Protein AF-A0A1H4QS12-F1 (afdb_monomer)

Mean predicted aligned error: 4.83 Å

Foldseek 3Di:
DFFAEEAEECPDLLLLLQQQLADPLLLPRYAYAHEYAQVNQAWDDDDPDDDDDDPDDTDGSLLRVLVSCCNRPNQDHYEYEQLNHDDDPAEDCLQSNLVNNVVRNHHYAYEDEPPGDPRVVVSNVVSCVPPVQAHEYEYEPVCLQVVVVPVVVPPGAQLRYEYEHEPACCLLVLLVVPPVNLVSLQCNAVPHHHVHYEYEYEQAALDCVVPDAFKDKTFPSQVVSLVSNVVVDHPHRYHYYYNQNHGRNHDPPPDDDDDWQWAWADFLTIITIHTGGGCDDPPHDHNLVSLLVVLLVLVPDPRNPDDPSQPLNVLSCCSNPPPPRGSDDSSNRSSSRRNNRSSSVSVPTD

Structure (mmCIF, N/CA/C/O backbone):
data_AF-A0A1H4QS12-F1
#
_entry.id   AF-A0A1H4QS12-F1
#
loop_
_atom_site.group_PDB
_atom_site.id
_atom_site.type_symbol
_atom_site.label_atom_id
_atom_site.label_alt_id
_atom_site.label_comp_id
_atom_site.label_asym_id
_atom_site.label_entity_id
_atom_site.label_seq_id
_atom_site.pdbx_PDB_ins_code
_atom_site.Cartn_x
_atom_site.Cartn_y
_atom_site.Cartn_z
_atom_site.occupancy
_atom_site.B_iso_or_equiv
_atom_site.auth_seq_id
_atom_site.auth_comp_id
_atom_site.auth_asym_id
_atom_site.auth_atom_id
_atom_site.pdbx_PDB_model_num
ATOM 1 N N . MET A 1 1 ? -17.393 -14.690 4.918 1.00 59.31 1 MET A N 1
ATOM 2 C CA . MET A 1 1 ? -16.900 -13.578 4.075 1.00 59.31 1 MET A CA 1
ATOM 3 C C . MET A 1 1 ? -15.475 -13.921 3.670 1.00 59.31 1 MET A C 1
ATOM 5 O O . MET A 1 1 ? -14.829 -14.632 4.426 1.00 59.31 1 MET A O 1
ATOM 9 N N . GLY A 1 2 ? -15.029 -13.535 2.472 1.00 86.75 2 GLY A N 1
ATOM 10 C CA . GLY A 1 2 ? -13.643 -13.777 2.043 1.00 86.75 2 GLY A CA 1
ATOM 11 C C . GLY A 1 2 ? -12.653 -12.893 2.804 1.00 86.75 2 GLY A C 1
ATOM 12 O O . GLY A 1 2 ? -13.059 -11.935 3.470 1.00 86.75 2 GLY A O 1
ATOM 13 N N . VAL A 1 3 ? -11.364 -13.203 2.691 1.00 95.56 3 VAL A N 1
ATOM 14 C CA . VAL A 1 3 ? -10.295 -12.392 3.292 1.00 95.56 3 VAL A CA 1
ATOM 15 C C . VAL A 1 3 ? -10.218 -11.056 2.562 1.00 95.56 3 VAL A C 1
ATOM 17 O O . VAL A 1 3 ? -10.169 -11.017 1.329 1.00 95.56 3 VAL A O 1
ATOM 20 N N . ARG A 1 4 ? -10.190 -9.949 3.309 1.00 97.69 4 ARG A N 1
ATOM 21 C CA . ARG A 1 4 ? -9.983 -8.623 2.722 1.00 97.69 4 ARG A CA 1
ATOM 22 C C . ARG A 1 4 ? -8.496 -8.388 2.476 1.00 97.69 4 ARG A C 1
ATOM 24 O O . ARG A 1 4 ? -7.658 -8.713 3.316 1.00 97.69 4 ARG A O 1
ATOM 31 N N . TYR A 1 5 ? -8.186 -7.773 1.338 1.00 98.69 5 TYR A N 1
ATOM 32 C CA . TYR A 1 5 ? -6.856 -7.267 1.026 1.00 98.69 5 TYR A CA 1
ATOM 33 C C . TYR A 1 5 ? -6.797 -5.745 1.179 1.00 98.69 5 TYR A C 1
ATOM 35 O O . TYR A 1 5 ? -7.597 -5.013 0.593 1.00 98.69 5 TYR A O 1
ATOM 43 N N . LEU A 1 6 ? -5.823 -5.266 1.943 1.00 98.62 6 LEU A N 1
ATOM 44 C CA . LEU A 1 6 ? -5.606 -3.860 2.248 1.00 98.62 6 LEU A CA 1
ATOM 45 C C . LEU A 1 6 ? -4.228 -3.405 1.724 1.00 98.62 6 LEU A C 1
ATOM 47 O O . LEU A 1 6 ? -3.238 -3.466 2.455 1.00 98.62 6 LEU A O 1
ATOM 51 N N . PRO A 1 7 ? -4.126 -2.944 0.462 1.00 98.62 7 PRO A N 1
ATOM 52 C CA . PRO A 1 7 ? -2.908 -2.312 -0.030 1.00 98.62 7 PRO A CA 1
ATOM 53 C C . PRO A 1 7 ? -2.772 -0.899 0.556 1.00 98.62 7 PRO A C 1
ATOM 55 O O . PRO A 1 7 ? -3.657 -0.054 0.389 1.00 98.62 7 PRO A O 1
ATOM 58 N N . ILE A 1 8 ? -1.653 -0.630 1.228 1.00 98.69 8 ILE A N 1
ATOM 59 C CA . ILE A 1 8 ? -1.300 0.677 1.791 1.00 98.69 8 ILE A CA 1
ATOM 60 C C . ILE A 1 8 ? -0.583 1.500 0.718 1.00 98.69 8 ILE A C 1
ATOM 62 O O . ILE A 1 8 ? 0.515 1.154 0.282 1.00 98.69 8 ILE A O 1
ATOM 66 N N . LEU A 1 9 ? -1.196 2.610 0.306 1.00 97.94 9 LEU A N 1
ATOM 67 C CA . LEU A 1 9 ? -0.768 3.423 -0.832 1.00 97.94 9 LEU A CA 1
ATOM 68 C C . LEU A 1 9 ? -0.463 4.858 -0.401 1.00 97.94 9 LEU A C 1
ATOM 70 O O . LEU A 1 9 ? -1.230 5.465 0.344 1.00 97.94 9 LEU A O 1
ATOM 74 N N . LYS A 1 10 ? 0.601 5.454 -0.947 1.00 96.06 10 LYS A N 1
ATOM 75 C CA . LYS A 1 10 ? 0.965 6.875 -0.725 1.00 96.06 10 LYS A CA 1
ATOM 76 C C . LYS A 1 10 ? 0.206 7.833 -1.649 1.00 96.06 10 LYS A C 1
ATOM 78 O O . LYS A 1 10 ? 0.538 9.012 -1.761 1.00 96.06 10 LYS A O 1
ATOM 83 N N . TRP A 1 11 ? -0.796 7.314 -2.355 1.00 95.94 11 TRP A N 1
ATOM 84 C CA . TRP A 1 11 ? -1.667 8.044 -3.268 1.00 95.94 11 TRP A CA 1
ATOM 85 C C . TRP A 1 11 ? -0.940 8.817 -4.372 1.00 95.94 11 TRP A C 1
ATOM 87 O O . TRP A 1 11 ? -1.414 9.862 -4.819 1.00 95.94 11 TRP A O 1
ATOM 97 N N . LYS A 1 12 ? 0.212 8.339 -4.854 1.00 94.50 12 LYS A N 1
ATOM 98 C CA . LYS A 1 12 ? 0.925 8.967 -5.978 1.00 94.50 12 LYS A CA 1
ATOM 99 C C . LYS A 1 12 ? 0.344 8.533 -7.319 1.00 94.50 12 LYS A C 1
ATOM 101 O O . LYS A 1 12 ? -0.368 7.542 -7.427 1.00 94.50 12 LYS A O 1
ATOM 106 N N . GLN A 1 13 ? 0.664 9.276 -8.381 1.00 94.50 13 GLN A N 1
ATOM 107 C CA . GLN A 1 13 ? 0.081 9.053 -9.711 1.00 94.50 13 GLN A CA 1
ATOM 108 C C . GLN A 1 13 ? 0.244 7.611 -10.219 1.00 94.50 13 GLN A C 1
ATOM 110 O O . GLN A 1 13 ? -0.701 7.075 -10.793 1.00 94.50 13 GLN A O 1
ATOM 115 N N . GLY A 1 14 ? 1.408 6.987 -9.998 1.00 96.50 14 GLY A N 1
ATOM 116 C CA . GLY A 1 14 ? 1.645 5.591 -10.380 1.00 96.50 14 GLY A CA 1
ATOM 117 C C . GLY A 1 14 ? 0.698 4.624 -9.668 1.00 96.50 14 GLY A C 1
ATOM 118 O O . GLY A 1 14 ? 0.041 3.831 -10.329 1.00 96.50 14 GLY A O 1
ATOM 119 N N . GLU A 1 15 ? 0.547 4.751 -8.346 1.00 98.00 15 GLU A N 1
ATOM 120 C CA . GLU A 1 15 ? -0.371 3.927 -7.542 1.00 98.00 15 GLU A CA 1
ATOM 121 C C . GLU A 1 15 ? -1.836 4.150 -7.939 1.00 98.00 15 GLU A C 1
ATOM 123 O O . GLU A 1 15 ? -2.580 3.190 -8.098 1.00 98.00 15 GLU A O 1
ATOM 128 N N . ARG A 1 16 ? -2.244 5.404 -8.185 1.00 98.12 16 ARG A N 1
ATOM 129 C CA . ARG A 1 16 ? -3.604 5.713 -8.662 1.00 98.12 16 ARG A CA 1
ATOM 130 C C . ARG A 1 16 ? -3.889 5.092 -10.028 1.00 98.12 16 ARG A C 1
ATOM 132 O O . ARG A 1 16 ? -4.963 4.546 -10.240 1.00 98.12 16 ARG A O 1
ATOM 139 N N . THR A 1 17 ? -2.918 5.156 -10.939 1.00 98.44 17 THR A N 1
ATOM 140 C CA . THR A 1 17 ? -3.028 4.507 -12.255 1.00 98.44 17 THR A CA 1
ATOM 141 C C . THR A 1 17 ? -3.120 2.991 -12.098 1.00 98.44 17 THR A C 1
ATOM 143 O O . THR A 1 17 ? -3.911 2.354 -12.778 1.00 98.44 17 THR A O 1
ATOM 146 N N . ALA A 1 18 ? -2.347 2.405 -11.180 1.00 98.56 18 ALA A N 1
ATOM 147 C CA . ALA A 1 18 ? -2.379 0.970 -10.935 1.00 98.56 18 ALA A CA 1
ATOM 148 C C . ALA A 1 18 ? -3.763 0.479 -10.500 1.00 98.56 18 ALA A C 1
ATOM 150 O O . ALA A 1 18 ? -4.262 -0.496 -11.061 1.00 98.56 18 ALA A O 1
ATOM 151 N N . ILE A 1 19 ? -4.370 1.153 -9.516 1.00 98.25 19 ILE A N 1
ATOM 152 C CA . ILE A 1 19 ? -5.664 0.731 -8.970 1.00 98.25 19 ILE A CA 1
ATOM 153 C C . ILE A 1 19 ? -6.837 1.063 -9.899 1.00 98.25 19 ILE A C 1
ATOM 155 O O . ILE A 1 19 ? -7.815 0.319 -9.921 1.00 98.25 19 ILE A O 1
ATOM 159 N N . SER A 1 20 ? -6.742 2.126 -10.712 1.00 98.31 20 SER A N 1
ATOM 160 C CA . SER A 1 20 ? -7.780 2.414 -11.711 1.00 98.31 20 SER A CA 1
ATOM 161 C C . SER A 1 20 ? -7.839 1.339 -12.799 1.00 98.31 20 SER A C 1
ATOM 163 O O . SER A 1 20 ? -8.924 1.042 -13.289 1.00 98.31 20 SER A O 1
ATOM 165 N N . GLN A 1 21 ? -6.698 0.712 -13.101 1.00 98.56 21 GLN A N 1
ATOM 166 C CA . GLN A 1 21 ? -6.533 -0.358 -14.091 1.00 98.56 21 GLN A CA 1
ATOM 167 C C . GLN A 1 21 ? -6.732 -1.776 -13.524 1.00 98.56 21 GLN A C 1
ATOM 169 O O . GLN A 1 21 ? -6.415 -2.750 -14.203 1.00 98.56 21 GLN A O 1
ATOM 174 N N . LEU A 1 22 ? -7.208 -1.921 -12.281 1.00 98.56 22 LEU A N 1
ATOM 175 C CA . LEU A 1 22 ? -7.533 -3.243 -11.742 1.00 98.56 22 LEU A CA 1
ATOM 176 C C . LEU A 1 22 ? -8.737 -3.848 -12.460 1.00 98.56 22 LEU A C 1
ATOM 178 O O . LEU A 1 22 ? -9.759 -3.182 -12.657 1.00 98.56 22 LEU A O 1
ATOM 182 N N . SER A 1 23 ? -8.623 -5.135 -12.762 1.00 97.94 23 SER A N 1
ATOM 183 C CA . SER A 1 23 ? -9.707 -5.989 -13.217 1.00 97.94 23 SER A CA 1
ATOM 184 C C . SER A 1 23 ? -10.816 -6.082 -12.162 1.00 97.94 23 SER A C 1
ATOM 186 O O . SER A 1 23 ? -10.611 -5.816 -10.974 1.00 97.94 23 SER A O 1
ATOM 188 N N . SER A 1 24 ? -12.014 -6.512 -12.565 1.00 95.38 24 SER A N 1
ATOM 189 C CA . SER A 1 24 ? -13.110 -6.750 -11.615 1.00 95.38 24 SER A CA 1
ATOM 190 C C . SER A 1 24 ? -12.729 -7.772 -10.535 1.00 95.38 24 SER A C 1
ATOM 192 O O . SER A 1 24 ? -13.107 -7.602 -9.378 1.00 95.38 24 SER A O 1
ATOM 194 N N . ALA A 1 25 ? -11.939 -8.793 -10.889 1.00 92.06 25 ALA A N 1
ATOM 195 C CA . ALA A 1 25 ? -11.436 -9.791 -9.947 1.00 92.06 25 ALA A CA 1
ATOM 196 C C . ALA A 1 25 ? -10.404 -9.190 -8.978 1.00 92.06 25 ALA A C 1
ATOM 198 O O . ALA A 1 25 ? -10.513 -9.394 -7.772 1.00 92.06 25 ALA A O 1
ATOM 199 N N . GLY A 1 26 ? -9.467 -8.386 -9.488 1.00 93.81 26 GLY A N 1
ATOM 200 C CA . GLY A 1 26 ? -8.458 -7.690 -8.691 1.00 93.81 26 GLY A CA 1
ATOM 201 C C . GLY A 1 26 ? -9.025 -6.613 -7.767 1.00 93.81 26 GLY A C 1
ATOM 202 O O . GLY A 1 26 ? -8.396 -6.285 -6.768 1.00 93.81 26 GLY A O 1
ATOM 203 N N . ARG A 1 27 ? -10.214 -6.067 -8.061 1.00 95.81 27 ARG A N 1
ATOM 204 C CA . ARG A 1 27 ? -10.932 -5.131 -7.174 1.00 95.81 27 ARG A CA 1
ATOM 205 C C . ARG A 1 27 ? -11.730 -5.836 -6.076 1.00 95.81 27 ARG A C 1
ATOM 207 O O . ARG A 1 27 ? -11.943 -5.254 -5.013 1.00 95.81 27 ARG A O 1
ATOM 214 N N . ASN A 1 28 ? -12.203 -7.057 -6.321 1.00 94.69 28 ASN A N 1
ATOM 215 C CA . ASN A 1 28 ? -13.088 -7.753 -5.394 1.00 94.69 28 ASN A CA 1
ATOM 216 C C . ASN A 1 28 ? -12.372 -8.083 -4.074 1.00 94.69 28 ASN A C 1
ATOM 218 O O . ASN A 1 28 ? -11.319 -8.710 -4.075 1.00 94.69 28 ASN A O 1
ATOM 222 N N . GLY A 1 29 ? -12.947 -7.688 -2.936 1.00 95.50 29 GLY A N 1
ATOM 223 C CA . GLY A 1 29 ? -12.342 -7.901 -1.617 1.00 95.50 29 GLY A CA 1
ATOM 224 C C . GLY A 1 29 ? -11.123 -7.019 -1.324 1.00 95.50 29 GLY A C 1
ATOM 225 O O . GLY A 1 29 ? -10.435 -7.258 -0.336 1.00 95.50 29 GLY A O 1
ATOM 226 N N . VAL A 1 30 ? -10.846 -6.003 -2.148 1.00 98.38 30 VAL A N 1
ATOM 227 C CA . VAL A 1 30 ? -9.782 -5.024 -1.896 1.00 98.38 30 VAL A CA 1
ATOM 228 C C . VAL A 1 30 ? -10.362 -3.775 -1.238 1.00 98.38 30 VAL A C 1
ATOM 230 O O . VAL A 1 30 ? -11.427 -3.293 -1.613 1.00 98.38 30 VAL A O 1
ATOM 233 N N . THR A 1 31 ? -9.670 -3.229 -0.243 1.00 98.50 31 THR A N 1
ATOM 234 C CA . THR A 1 31 ? -10.000 -1.943 0.386 1.00 98.50 31 THR A CA 1
ATOM 235 C C . THR A 1 31 ? -8.707 -1.146 0.546 1.00 98.50 31 THR A C 1
ATOM 237 O O . THR A 1 31 ? -7.946 -1.407 1.477 1.00 98.50 31 THR A O 1
ATOM 240 N N . PRO A 1 32 ? -8.396 -0.209 -0.367 1.00 98.62 32 PRO A N 1
ATOM 241 C CA . PRO A 1 32 ? -7.140 0.520 -0.327 1.00 98.62 32 PRO A CA 1
ATOM 242 C C . PRO A 1 32 ? -7.059 1.379 0.932 1.00 98.62 32 PRO A C 1
ATOM 244 O O . PRO A 1 32 ? -8.035 2.014 1.340 1.00 98.62 32 PRO A O 1
ATOM 247 N N . HIS A 1 33 ? -5.867 1.430 1.519 1.00 98.81 33 HIS A N 1
ATOM 248 C CA . HIS A 1 33 ? -5.546 2.324 2.620 1.00 98.81 33 HIS A CA 1
ATOM 249 C C . HIS A 1 33 ? -4.656 3.447 2.115 1.00 98.81 33 HIS A C 1
ATOM 251 O O . HIS A 1 33 ? -3.464 3.283 1.871 1.00 98.81 33 HIS A O 1
ATOM 257 N N . ILE A 1 34 ? -5.270 4.608 1.948 1.00 98.69 34 ILE A N 1
ATOM 258 C CA . ILE A 1 34 ? -4.649 5.812 1.427 1.00 98.69 34 ILE A CA 1
ATOM 259 C C . ILE A 1 34 ? -3.946 6.530 2.578 1.00 98.69 34 ILE A C 1
ATOM 261 O O . ILE A 1 34 ? -4.598 7.022 3.495 1.00 98.69 34 ILE A O 1
ATOM 265 N N . VAL A 1 35 ? -2.620 6.617 2.520 1.00 97.38 35 VAL A N 1
ATOM 266 C CA . VAL A 1 35 ? -1.821 7.478 3.399 1.00 97.38 35 VAL A CA 1
ATOM 267 C C . VAL A 1 35 ? -1.547 8.769 2.645 1.00 97.38 35 VAL A C 1
ATOM 269 O O . VAL A 1 35 ? -0.690 8.819 1.760 1.00 97.38 35 VAL A O 1
ATOM 272 N N . LEU A 1 36 ? -2.310 9.808 2.966 1.00 96.31 36 LEU A N 1
ATOM 273 C CA . LEU A 1 36 ? -2.276 11.067 2.241 1.00 96.31 36 LEU A CA 1
ATOM 274 C C . LEU A 1 36 ? -1.241 12.011 2.863 1.00 96.31 36 LEU A C 1
ATOM 276 O O . LEU A 1 36 ? -1.329 12.364 4.038 1.00 96.31 36 LEU A O 1
ATOM 280 N N . MET A 1 37 ? -0.254 12.423 2.066 1.00 93.50 37 MET A N 1
ATOM 281 C CA . MET A 1 37 ? 0.727 13.440 2.459 1.00 93.50 37 MET A CA 1
ATOM 282 C C . MET A 1 37 ? 0.328 14.811 1.919 1.00 93.50 37 MET A C 1
ATOM 284 O O . MET A 1 37 ? -0.309 14.910 0.865 1.00 93.50 37 MET A O 1
ATOM 288 N N . GLN A 1 38 ? 0.811 15.876 2.563 1.00 92.06 38 GLN A N 1
ATOM 289 C CA . GLN A 1 38 ? 0.560 17.251 2.125 1.00 92.06 38 GLN A CA 1
ATOM 290 C C . GLN A 1 38 ? 0.914 17.492 0.647 1.00 92.06 38 GLN A C 1
ATOM 292 O O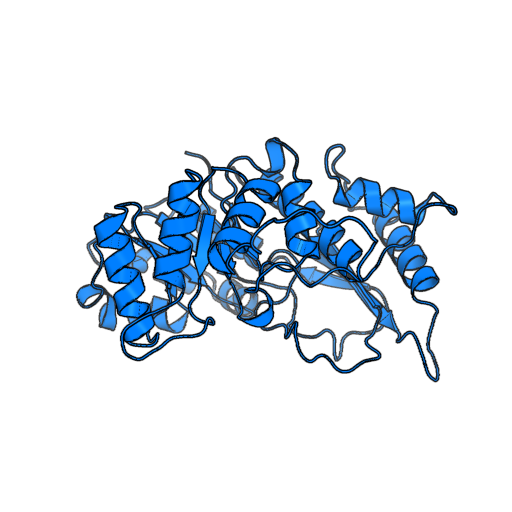 . GLN A 1 38 ? 0.179 18.166 -0.067 1.00 92.06 38 GLN A O 1
ATOM 297 N N . ALA A 1 39 ? 1.998 16.901 0.136 1.00 89.69 39 ALA A N 1
ATOM 298 C CA . ALA A 1 39 ? 2.401 17.072 -1.263 1.00 89.69 39 ALA A CA 1
ATOM 299 C C . ALA A 1 39 ? 1.470 16.375 -2.278 1.00 89.69 39 ALA A C 1
ATOM 301 O O . ALA A 1 39 ? 1.554 16.644 -3.482 1.00 89.69 39 ALA A O 1
ATOM 302 N N . GLN A 1 40 ? 0.613 15.454 -1.828 1.00 90.81 40 GLN A N 1
ATOM 303 C CA . GLN A 1 40 ? -0.453 14.855 -2.636 1.00 90.81 40 GLN A CA 1
ATOM 304 C C . GLN A 1 40 ? -1.791 15.589 -2.465 1.00 90.81 40 GLN A C 1
ATOM 306 O O . GLN A 1 40 ? -2.673 15.424 -3.308 1.00 90.81 40 GLN A O 1
ATOM 311 N N . PHE A 1 41 ? -1.929 16.409 -1.422 1.00 92.38 41 PHE A N 1
ATOM 312 C CA . PHE A 1 41 ? -3.147 17.130 -1.088 1.00 92.38 41 PHE A CA 1
ATOM 313 C C . PHE A 1 41 ? -3.068 18.600 -1.516 1.00 92.38 41 PHE A C 1
ATOM 315 O O . PHE A 1 41 ? -2.613 19.482 -0.790 1.00 92.38 41 PHE A O 1
ATOM 322 N N . GLY A 1 42 ? -3.511 18.861 -2.742 1.00 85.69 42 GLY A N 1
ATOM 323 C CA . GLY A 1 42 ? -3.622 20.204 -3.297 1.00 85.69 42 GLY A CA 1
ATOM 324 C C . GLY A 1 42 ? -4.631 20.238 -4.437 1.00 85.69 42 GLY A C 1
ATOM 325 O O . GLY A 1 42 ? -4.979 19.196 -4.990 1.00 85.69 42 GLY A O 1
ATOM 326 N N . GLY A 1 43 ? -5.101 21.436 -4.789 1.00 76.75 43 GLY A N 1
ATOM 327 C CA . GLY A 1 43 ? -6.000 21.626 -5.928 1.00 76.75 43 GLY A CA 1
ATOM 328 C C . GLY A 1 43 ? -5.354 21.249 -7.273 1.00 76.75 43 GLY A C 1
ATOM 329 O O . GLY A 1 43 ? -4.149 20.965 -7.343 1.00 76.75 43 GLY A O 1
ATOM 330 N N . PRO A 1 44 ? -6.126 21.269 -8.373 1.00 68.94 44 PRO A N 1
ATOM 331 C CA . PRO A 1 44 ? -5.602 20.960 -9.699 1.00 68.94 44 PRO A CA 1
ATOM 332 C C . PRO A 1 44 ? -4.394 21.855 -10.019 1.00 68.94 44 PRO A C 1
ATOM 334 O O . PRO A 1 44 ? -4.472 23.084 -9.954 1.00 68.94 44 PRO A O 1
ATOM 337 N N . ARG A 1 45 ? -3.248 21.244 -10.364 1.00 65.38 45 ARG A N 1
ATOM 338 C CA . ARG A 1 45 ? -2.063 21.998 -10.805 1.00 65.38 45 ARG A CA 1
ATOM 339 C C . ARG A 1 45 ? -2.462 22.840 -12.016 1.00 65.38 45 ARG A C 1
ATOM 341 O O . ARG A 1 45 ? -2.989 22.287 -12.979 1.00 65.38 45 ARG A O 1
ATOM 348 N N . LYS A 1 46 ? -2.204 24.154 -11.978 1.00 53.88 46 LYS A N 1
ATOM 349 C CA . LYS A 1 46 ? -2.467 25.063 -13.107 1.00 53.88 46 LYS A CA 1
ATOM 350 C C . LYS A 1 46 ? -1.854 24.465 -14.380 1.00 53.88 46 LYS A C 1
ATOM 352 O O . LYS A 1 46 ? -0.631 24.390 -14.493 1.00 53.88 46 LYS A O 1
ATOM 357 N N . GLN A 1 47 ? -2.686 24.031 -15.329 1.00 49.03 47 GLN A N 1
ATOM 358 C CA . GLN A 1 47 ? -2.214 23.743 -16.682 1.00 49.03 47 GLN A CA 1
ATOM 359 C C . GLN A 1 47 ? -1.622 25.037 -17.259 1.00 49.03 47 GLN A C 1
ATOM 361 O O . GLN A 1 47 ? -2.147 26.128 -17.014 1.00 49.03 47 GLN A O 1
ATOM 366 N N . LYS A 1 48 ? -0.517 24.935 -18.014 1.00 42.53 48 LYS A N 1
ATOM 367 C CA . LYS A 1 48 ? -0.069 26.044 -18.871 1.00 42.53 48 LYS A CA 1
ATOM 368 C C . LYS A 1 48 ? -1.274 26.454 -19.721 1.00 42.53 48 LYS A C 1
ATOM 370 O O . LYS A 1 48 ? -1.822 25.602 -20.411 1.00 42.53 48 LYS A O 1
ATOM 375 N N . LYS A 1 49 ? -1.698 27.717 -19.598 1.00 42.41 49 LYS A N 1
ATOM 376 C CA . LYS A 1 49 ? -2.894 28.278 -20.241 1.00 42.41 49 LYS A CA 1
ATOM 377 C C . LYS A 1 49 ? -2.922 27.909 -21.729 1.00 42.41 49 LYS A C 1
ATOM 379 O O . LYS A 1 49 ? -2.196 28.512 -22.512 1.00 42.41 49 LYS A O 1
ATOM 384 N N . THR A 1 50 ? -3.762 26.957 -22.113 1.00 44.06 50 THR A N 1
ATOM 385 C CA . THR A 1 50 ? -4.316 26.897 -23.463 1.00 44.06 50 THR A CA 1
ATOM 386 C C . THR A 1 50 ? -5.619 27.684 -23.454 1.00 44.06 50 THR A C 1
ATOM 388 O O . THR A 1 50 ? -6.406 27.646 -22.509 1.00 44.06 50 THR A O 1
ATOM 391 N N . THR A 1 51 ? -5.762 28.516 -24.471 1.00 46.53 51 THR A N 1
ATOM 392 C CA . THR A 1 51 ? -6.706 29.620 -24.609 1.00 46.53 51 THR A CA 1
ATOM 393 C C . THR A 1 51 ? -8.146 29.124 -24.761 1.00 46.53 51 THR A C 1
ATOM 395 O O . THR A 1 51 ? -8.669 29.111 -25.861 1.00 46.53 51 THR A O 1
ATOM 398 N N . VAL A 1 52 ? -8.813 28.739 -23.668 1.00 47.47 52 VAL A N 1
ATOM 399 C CA . VAL A 1 52 ? -10.283 28.789 -23.566 1.00 47.47 52 VAL A CA 1
ATOM 400 C C . VAL A 1 52 ? -10.666 29.131 -22.125 1.00 47.47 52 VAL A C 1
ATOM 402 O O . VAL A 1 52 ? -10.489 28.344 -21.197 1.00 47.47 52 VAL A O 1
ATOM 405 N N . SER A 1 53 ? -11.170 30.348 -21.937 1.00 48.34 53 SER A N 1
ATOM 406 C CA . SER A 1 53 ? -11.737 30.829 -20.680 1.00 48.34 53 SER A CA 1
ATOM 407 C C . SER A 1 53 ? -13.107 30.189 -20.455 1.00 48.34 53 SER A C 1
ATOM 409 O O . SER A 1 53 ? -14.106 30.669 -20.982 1.00 48.34 53 SER A O 1
ATOM 411 N N . THR A 1 54 ? -13.172 29.137 -19.640 1.00 49.38 54 THR A N 1
ATOM 412 C CA . THR A 1 54 ? -14.415 28.778 -18.941 1.00 49.38 54 THR A CA 1
ATOM 413 C C . THR A 1 54 ? -14.292 29.153 -17.474 1.00 49.38 54 THR A C 1
ATOM 415 O O . THR A 1 54 ? -13.348 28.732 -16.806 1.00 49.38 54 THR A O 1
ATOM 418 N N . THR A 1 55 ? -15.270 29.912 -16.988 1.00 50.06 55 THR A N 1
ATOM 419 C CA . THR A 1 55 ? -15.475 30.428 -15.625 1.00 50.06 55 THR A CA 1
ATOM 420 C C . THR A 1 55 ? -15.718 29.311 -14.595 1.00 50.06 55 THR A C 1
ATOM 422 O O . THR A 1 55 ? -16.711 29.317 -13.879 1.00 50.06 55 THR A O 1
ATOM 425 N N . LYS A 1 56 ? -14.861 28.286 -14.533 1.00 60.16 56 LYS A N 1
ATOM 426 C CA . LYS A 1 56 ? -14.952 27.234 -13.513 1.00 60.16 56 LYS A CA 1
ATOM 427 C C . LYS A 1 56 ? -14.107 27.638 -12.311 1.00 60.16 56 LYS A C 1
ATOM 429 O O . LYS A 1 56 ? -12.887 27.759 -12.424 1.00 60.16 56 LYS A O 1
ATOM 434 N N . ILE A 1 57 ? -14.765 27.849 -11.171 1.00 63.09 57 ILE A N 1
ATOM 435 C CA . ILE A 1 57 ? -14.101 28.024 -9.875 1.00 63.09 57 ILE A CA 1
ATOM 436 C C . ILE A 1 57 ? -13.203 26.794 -9.649 1.00 63.09 57 ILE A C 1
ATOM 438 O O . ILE A 1 57 ? -13.687 25.668 -9.807 1.00 63.09 57 ILE A O 1
ATOM 442 N N . PRO A 1 58 ? -11.904 26.963 -9.338 1.00 76.12 58 PRO A N 1
ATOM 443 C CA . PRO A 1 58 ? -11.032 25.833 -9.048 1.00 76.12 58 PRO A CA 1
ATOM 444 C C . PRO A 1 58 ? -11.584 25.039 -7.864 1.00 76.12 58 PRO A C 1
ATOM 446 O O . PRO A 1 58 ? -11.926 25.629 -6.840 1.00 76.12 58 PRO A O 1
ATOM 449 N N . LEU A 1 59 ? -11.647 23.712 -7.998 1.00 83.88 59 LEU A N 1
ATOM 450 C CA . LEU A 1 59 ? -12.014 22.833 -6.888 1.00 83.88 59 LEU A CA 1
ATOM 451 C C . LEU A 1 59 ? -11.104 23.096 -5.682 1.00 83.88 59 LEU A C 1
ATOM 453 O O . LEU A 1 59 ? -9.893 23.297 -5.846 1.00 83.88 59 LEU A O 1
ATOM 457 N N . SER A 1 60 ? -11.681 23.047 -4.478 1.00 92.06 60 SER A N 1
ATOM 458 C CA . SER A 1 60 ? -10.891 23.007 -3.247 1.00 92.06 60 SER A CA 1
ATOM 459 C C . SER A 1 60 ? -9.989 21.763 -3.237 1.00 92.06 60 SER A C 1
ATOM 461 O O . SER A 1 60 ? -10.216 20.811 -3.989 1.00 92.06 60 SER A O 1
ATOM 463 N N . ALA A 1 61 ? -8.952 21.738 -2.393 1.00 93.38 61 ALA A N 1
ATOM 464 C CA . ALA A 1 61 ? -8.091 20.555 -2.272 1.00 93.38 61 ALA A CA 1
ATOM 465 C C . ALA A 1 61 ? -8.898 19.300 -1.878 1.00 93.38 61 ALA A C 1
ATOM 467 O O . ALA A 1 61 ? -8.666 18.220 -2.423 1.00 93.38 61 ALA A O 1
ATOM 468 N N . SER A 1 62 ? -9.892 19.468 -1.004 1.00 95.75 62 SER A N 1
ATOM 469 C CA . SER A 1 62 ? -10.787 18.408 -0.534 1.00 95.75 62 SER A CA 1
ATOM 470 C C . SER A 1 62 ? -11.731 17.910 -1.627 1.00 95.75 62 SER A C 1
ATOM 472 O O . SER A 1 62 ? -11.829 16.699 -1.823 1.00 95.75 62 SER A O 1
ATOM 474 N N . ASP A 1 63 ? -12.349 18.814 -2.395 1.00 96.19 63 ASP A N 1
ATOM 475 C CA . ASP A 1 63 ? -13.209 18.434 -3.526 1.00 96.19 63 ASP A CA 1
ATOM 476 C C . ASP A 1 63 ? -12.400 17.759 -4.636 1.00 96.19 63 ASP A C 1
ATOM 478 O O . ASP A 1 63 ? -12.837 16.773 -5.229 1.00 96.19 63 ASP A O 1
ATOM 482 N N . TYR A 1 64 ? -11.189 18.256 -4.900 1.00 96.00 64 TYR A N 1
ATOM 483 C CA . TYR A 1 64 ? -10.290 17.662 -5.882 1.00 96.00 64 TYR A CA 1
ATOM 484 C C . TYR A 1 64 ? -9.838 16.258 -5.465 1.00 96.00 64 TYR A C 1
ATOM 486 O O . TYR A 1 64 ? -9.848 15.343 -6.289 1.00 96.00 64 TYR A O 1
ATOM 494 N N . PHE A 1 65 ? -9.480 16.060 -4.191 1.00 97.38 65 PHE A N 1
ATOM 495 C CA . PHE A 1 65 ? -9.159 14.735 -3.661 1.00 97.38 65 PHE A CA 1
ATOM 496 C C . PHE A 1 65 ? -10.365 13.790 -3.746 1.00 97.38 65 PHE A C 1
ATOM 498 O O . PHE A 1 65 ? -10.222 12.679 -4.255 1.00 97.38 65 PHE A O 1
ATOM 505 N N . ALA A 1 66 ? -11.552 14.231 -3.317 1.00 98.06 66 ALA A N 1
ATOM 506 C CA . ALA A 1 66 ? -12.766 13.421 -3.366 1.00 98.06 66 ALA A CA 1
ATOM 507 C C . ALA A 1 66 ? -13.107 13.006 -4.806 1.00 98.06 66 ALA A C 1
ATOM 509 O O . ALA A 1 66 ? -13.315 11.821 -5.066 1.00 98.06 66 ALA A O 1
ATOM 510 N N . LYS A 1 67 ? -13.055 13.943 -5.763 1.00 97.19 67 LYS A N 1
ATOM 511 C CA . LYS A 1 67 ? -13.261 13.642 -7.185 1.00 97.19 67 LYS A CA 1
ATOM 512 C C . LYS A 1 67 ? -12.228 12.649 -7.715 1.00 97.19 67 LYS A C 1
ATOM 514 O O . LYS A 1 67 ? -12.572 11.723 -8.440 1.00 97.19 67 LYS A O 1
ATOM 519 N N . GLN A 1 68 ? -10.966 12.800 -7.317 1.00 97.31 68 GLN A N 1
ATOM 520 C CA . GLN A 1 68 ? -9.909 11.873 -7.710 1.00 97.31 68 GLN A CA 1
ATOM 521 C C . GLN A 1 68 ? -10.140 10.458 -7.163 1.00 97.31 68 GLN A C 1
ATOM 523 O O . GLN A 1 68 ? -9.879 9.495 -7.880 1.00 97.31 68 GLN A O 1
ATOM 528 N N . VAL A 1 69 ? -10.611 10.309 -5.921 1.00 98.50 69 VAL A N 1
ATOM 529 C CA . VAL A 1 69 ? -10.981 8.995 -5.368 1.00 98.50 69 VAL A CA 1
ATOM 530 C C . VAL A 1 69 ? -12.172 8.409 -6.122 1.00 98.50 69 VAL A C 1
ATOM 532 O O . VAL A 1 69 ? -12.127 7.234 -6.480 1.00 98.50 69 VAL A O 1
ATOM 535 N N . GLU A 1 70 ? -13.194 9.213 -6.419 1.00 98.38 70 GLU A N 1
ATOM 536 C CA . GLU A 1 70 ? -14.349 8.782 -7.214 1.00 98.38 70 GLU A CA 1
ATOM 537 C C . GLU A 1 70 ? -13.920 8.242 -8.588 1.00 98.38 70 GLU A C 1
ATOM 539 O O . GLU A 1 70 ? -14.323 7.145 -8.967 1.00 98.38 70 GLU A O 1
ATOM 544 N N . ASP A 1 71 ? -13.058 8.972 -9.300 1.00 97.56 71 ASP A N 1
ATOM 545 C CA . ASP A 1 71 ? -12.602 8.602 -10.646 1.00 97.56 71 ASP A CA 1
ATOM 546 C C . ASP A 1 71 ? -11.707 7.354 -10.657 1.00 97.56 71 ASP A C 1
ATOM 548 O O . ASP A 1 71 ? -11.682 6.599 -11.628 1.00 97.56 71 ASP A O 1
ATOM 552 N N . VAL A 1 72 ? -10.922 7.149 -9.597 1.00 97.88 72 VAL A N 1
ATOM 553 C CA . VAL A 1 72 ? -9.900 6.095 -9.536 1.00 97.88 72 VAL A CA 1
ATOM 554 C C . VAL A 1 72 ? -10.439 4.814 -8.897 1.00 97.88 72 VAL A C 1
ATOM 556 O O . VAL A 1 72 ? -10.240 3.714 -9.425 1.00 97.88 72 VAL A O 1
ATOM 559 N N . TRP A 1 73 ? -11.097 4.947 -7.747 1.00 97.94 73 TRP A N 1
ATOM 560 C CA . TRP A 1 73 ? -11.550 3.833 -6.917 1.00 97.94 73 TRP A CA 1
ATOM 561 C C . TRP A 1 73 ? -13.065 3.645 -6.978 1.00 97.94 73 TRP A C 1
ATOM 563 O O . TRP A 1 73 ? -13.530 2.515 -7.122 1.00 97.94 73 TRP A O 1
ATOM 573 N N . GLY A 1 74 ? -13.822 4.742 -6.963 1.00 96.88 74 GLY A N 1
ATOM 574 C CA . GLY A 1 74 ? -15.282 4.731 -6.945 1.00 96.88 74 GLY A CA 1
ATOM 575 C C . GLY A 1 74 ? -15.853 4.763 -5.528 1.00 96.88 74 GLY A C 1
ATOM 576 O O . GLY A 1 74 ? -15.237 5.282 -4.599 1.00 96.88 74 GLY A O 1
ATOM 577 N N . LYS A 1 75 ? -17.071 4.232 -5.368 1.00 96.94 75 LYS A N 1
ATOM 578 C CA . LYS A 1 75 ? -17.874 4.363 -4.136 1.00 96.94 75 LYS A CA 1
ATOM 579 C C . LYS A 1 75 ? -17.631 3.267 -3.095 1.00 96.94 75 LYS A C 1
ATOM 581 O O . LYS A 1 75 ? -18.201 3.323 -2.008 1.00 96.94 75 LYS A O 1
ATOM 586 N N . THR A 1 76 ? -16.813 2.267 -3.415 1.00 96.06 76 THR A N 1
ATOM 587 C CA . THR A 1 76 ? -16.451 1.197 -2.479 1.00 96.06 76 THR A CA 1
ATOM 588 C C . THR A 1 76 ? -15.622 1.737 -1.310 1.00 96.06 76 THR A C 1
ATOM 590 O O . THR A 1 76 ? -14.938 2.752 -1.475 1.00 96.06 76 THR A O 1
ATOM 593 N N . PRO A 1 77 ? -15.648 1.070 -0.140 1.00 98.00 77 PRO A N 1
ATOM 594 C CA . PRO A 1 77 ? -14.887 1.505 1.024 1.00 98.00 77 PRO A CA 1
ATOM 595 C C . PRO A 1 77 ? -13.406 1.746 0.724 1.00 98.00 77 PRO A C 1
ATOM 597 O O . PRO A 1 77 ? -12.792 1.037 -0.081 1.00 98.00 77 PRO A O 1
ATOM 600 N N . PHE A 1 78 ? -12.832 2.741 1.392 1.00 98.81 78 PHE A N 1
ATOM 601 C CA . PHE A 1 78 ? -11.391 2.976 1.450 1.00 98.81 78 PHE A CA 1
ATOM 602 C C . PHE A 1 78 ? -11.015 3.578 2.804 1.00 98.81 78 PHE A C 1
ATOM 604 O O . PHE A 1 78 ? -11.785 4.340 3.394 1.00 98.81 78 PHE A O 1
ATOM 611 N N . TYR A 1 79 ? -9.814 3.260 3.279 1.00 98.88 79 TYR A N 1
ATOM 612 C CA . TYR A 1 79 ? -9.258 3.877 4.478 1.00 98.88 79 TYR A CA 1
ATOM 613 C C . TYR A 1 79 ? -8.480 5.140 4.118 1.00 98.88 79 TYR A C 1
ATOM 615 O O . TYR A 1 79 ? -7.770 5.159 3.110 1.00 98.88 79 TYR A O 1
ATOM 623 N N . LEU A 1 80 ? -8.564 6.176 4.954 1.00 98.75 80 LEU A N 1
ATOM 624 C CA . LEU A 1 80 ? -7.779 7.402 4.803 1.00 98.75 80 LEU A CA 1
ATOM 625 C C . LEU A 1 80 ? -7.016 7.742 6.086 1.00 98.75 80 LEU A C 1
ATOM 627 O O . LEU A 1 80 ? -7.626 8.153 7.069 1.00 98.75 80 LEU A O 1
ATOM 631 N N . ASP A 1 81 ? -5.687 7.646 6.049 1.00 98.25 81 ASP A N 1
ATOM 632 C CA . ASP A 1 81 ? -4.806 8.292 7.027 1.00 98.25 81 ASP A CA 1
ATOM 633 C C . ASP A 1 81 ? -4.429 9.676 6.487 1.00 98.25 81 ASP A C 1
ATOM 635 O O . ASP A 1 81 ? -3.658 9.803 5.531 1.00 98.25 81 ASP A O 1
ATOM 639 N N . ALA A 1 82 ? -5.014 10.709 7.089 1.00 97.62 82 ALA A N 1
ATOM 640 C CA . ALA A 1 82 ? -4.772 12.110 6.772 1.00 97.62 82 ALA A CA 1
ATOM 641 C C . ALA A 1 82 ? -3.868 12.795 7.811 1.00 97.62 82 ALA A C 1
ATOM 643 O O . ALA A 1 82 ? -3.717 14.009 7.767 1.00 97.62 82 ALA A O 1
ATOM 644 N N . GLY A 1 83 ? -3.241 12.052 8.728 1.00 96.00 83 GLY A N 1
ATOM 645 C CA . GLY A 1 83 ? -2.485 12.628 9.846 1.00 96.00 83 GLY A CA 1
ATOM 646 C C . GLY A 1 83 ? -1.184 13.346 9.463 1.00 96.00 83 GLY A C 1
ATOM 647 O O . GLY A 1 83 ? -0.441 13.743 10.353 1.00 96.00 83 GLY A O 1
ATOM 648 N N . ASN A 1 84 ? -0.872 13.462 8.166 1.00 94.06 84 ASN A N 1
ATOM 649 C CA . ASN A 1 84 ? 0.265 14.224 7.634 1.00 94.06 84 ASN A CA 1
ATOM 650 C C . ASN A 1 84 ? -0.177 15.493 6.879 1.00 94.06 84 ASN A C 1
ATOM 652 O O . ASN A 1 84 ? 0.623 16.079 6.143 1.00 94.06 84 ASN A O 1
ATOM 656 N N . LEU A 1 85 ? -1.456 15.861 6.974 1.00 94.44 85 LEU A N 1
ATOM 657 C CA . LEU A 1 85 ? -1.979 17.102 6.412 1.00 94.44 85 LEU A CA 1
ATOM 658 C C . LEU A 1 85 ? -1.815 18.260 7.392 1.00 94.44 85 LEU A C 1
ATOM 660 O O . LEU A 1 85 ? -1.569 18.067 8.582 1.00 94.44 85 LEU A O 1
ATOM 664 N N . ALA A 1 86 ? -1.947 19.473 6.865 1.00 84.62 86 ALA A N 1
ATOM 665 C CA . ALA A 1 86 ? -1.952 20.678 7.664 1.00 84.62 86 ALA A CA 1
ATOM 666 C C . ALA A 1 86 ? -3.106 20.673 8.678 1.00 84.62 86 ALA A C 1
ATOM 668 O O . ALA A 1 86 ? -4.223 20.213 8.423 1.00 84.62 86 ALA A O 1
ATOM 669 N N . GLU A 1 87 ? -2.823 21.244 9.839 1.00 87.00 87 GLU A N 1
ATOM 670 C CA . GLU A 1 87 ? -3.776 21.372 10.925 1.00 87.00 87 GLU A CA 1
ATOM 671 C C . GLU A 1 87 ? -3.618 22.714 11.627 1.00 87.00 87 GLU A C 1
ATOM 673 O O . GLU A 1 87 ? -2.568 23.359 11.576 1.00 87.00 87 GLU A O 1
ATOM 678 N N . THR A 1 88 ? -4.690 23.136 12.284 1.00 85.81 88 THR A N 1
ATOM 679 C CA . THR A 1 88 ? -4.678 24.257 13.220 1.00 85.81 88 THR A CA 1
ATOM 680 C C . THR A 1 88 ? -5.024 23.745 14.614 1.00 85.81 88 THR A C 1
ATOM 682 O O . THR A 1 88 ? -5.416 22.590 14.785 1.00 85.81 88 THR A O 1
ATOM 685 N N . ALA A 1 89 ? -4.948 24.614 15.624 1.00 80.81 89 ALA A N 1
ATOM 686 C CA . ALA A 1 89 ? -5.303 24.248 16.995 1.00 80.81 89 ALA A CA 1
ATOM 687 C C . ALA A 1 89 ? -6.734 23.680 17.136 1.00 80.81 89 ALA A C 1
ATOM 689 O O . ALA A 1 89 ? -6.991 22.908 18.057 1.00 80.81 89 ALA A O 1
ATOM 690 N N . SER A 1 90 ? -7.665 24.042 16.242 1.00 80.56 90 SER A N 1
ATOM 691 C CA . SER A 1 90 ? -9.082 23.660 16.337 1.00 80.56 90 SER A CA 1
ATOM 692 C C . SER A 1 90 ? -9.640 22.917 15.118 1.00 80.56 90 SER A C 1
ATOM 694 O O . SER A 1 90 ? -10.773 22.434 15.178 1.00 80.56 90 SER A O 1
ATOM 696 N N . SER A 1 91 ? -8.882 22.778 14.027 1.00 87.44 91 SER A N 1
ATOM 697 C CA . SER A 1 91 ? -9.364 22.163 12.783 1.00 87.44 91 SER A CA 1
ATOM 698 C C . SER A 1 91 ? -8.313 21.293 12.098 1.00 87.44 91 SER A C 1
ATOM 700 O O . SER A 1 91 ? -7.112 21.516 12.232 1.00 87.44 91 SER A O 1
ATOM 702 N N . HIS A 1 92 ? -8.786 20.305 11.338 1.00 94.81 92 HIS A N 1
ATOM 703 C CA . HIS A 1 92 ? -7.946 19.429 10.527 1.00 94.81 92 HIS A CA 1
ATOM 704 C C . HIS A 1 92 ? -8.614 19.184 9.165 1.00 94.81 92 HIS A C 1
ATOM 706 O O . HIS A 1 92 ? -9.838 19.047 9.090 1.00 94.81 92 HIS A O 1
ATOM 712 N N . ASP A 1 93 ? -7.830 19.064 8.090 1.00 95.06 93 ASP A N 1
ATOM 713 C CA . ASP A 1 93 ? -8.340 18.905 6.713 1.00 95.06 93 ASP A CA 1
ATOM 714 C C . ASP A 1 93 ? -9.218 17.658 6.500 1.00 95.06 93 ASP A C 1
ATOM 716 O O . ASP A 1 93 ? -10.062 17.612 5.604 1.00 95.06 93 ASP A O 1
ATOM 720 N N . LEU A 1 94 ? -9.099 16.665 7.381 1.00 96.81 94 LEU A N 1
ATOM 721 C CA . LEU A 1 94 ? -9.990 15.500 7.422 1.00 96.81 94 LEU A CA 1
ATOM 722 C C . LEU A 1 94 ? -11.475 15.908 7.497 1.00 96.81 94 LEU A C 1
ATOM 724 O O . LEU A 1 94 ? -12.306 15.277 6.846 1.00 96.81 94 LEU A O 1
ATOM 728 N N . ASP A 1 95 ? -11.820 16.980 8.220 1.00 95.44 95 ASP A N 1
ATOM 729 C CA . ASP A 1 95 ? -13.211 17.437 8.342 1.00 95.44 95 ASP A CA 1
ATOM 730 C C . ASP A 1 95 ? -13.796 17.881 6.989 1.00 95.44 95 ASP A C 1
ATOM 732 O O . ASP A 1 95 ? -14.966 17.618 6.694 1.00 95.44 95 ASP A O 1
ATOM 736 N N . THR A 1 96 ? -13.000 18.559 6.154 1.00 95.81 96 THR A N 1
ATOM 737 C CA . THR A 1 96 ? -13.442 19.042 4.835 1.00 95.81 96 THR A CA 1
ATOM 738 C C . THR A 1 96 ? -13.389 17.929 3.791 1.00 95.81 96 THR A C 1
ATOM 740 O O . THR A 1 96 ? -14.307 17.823 2.974 1.00 95.81 96 THR A O 1
ATOM 743 N N . ILE A 1 97 ? -12.390 17.041 3.856 1.00 97.69 97 ILE A N 1
ATOM 744 C CA . ILE A 1 97 ? -12.322 15.827 3.030 1.00 97.69 97 ILE A CA 1
ATOM 745 C C . ILE A 1 97 ? -13.553 14.949 3.273 1.00 97.69 97 ILE A C 1
ATOM 747 O O . ILE A 1 97 ? -14.194 14.515 2.316 1.00 97.69 97 ILE A O 1
ATOM 751 N N . ARG A 1 98 ? -13.946 14.739 4.533 1.00 97.12 98 ARG A N 1
ATOM 752 C CA . ARG A 1 98 ? -15.152 13.980 4.895 1.00 97.12 98 ARG A CA 1
ATOM 753 C C . ARG A 1 98 ? -16.410 14.574 4.263 1.00 97.12 98 ARG A C 1
ATOM 755 O O . ARG A 1 98 ? -17.179 13.863 3.627 1.00 97.12 98 ARG A O 1
ATOM 762 N N . LYS A 1 99 ? -16.608 15.891 4.375 1.00 97.50 99 LYS A N 1
ATOM 763 C CA . LYS A 1 99 ? -17.754 16.573 3.745 1.00 97.50 99 LYS A CA 1
ATOM 764 C C . LYS A 1 99 ? -17.758 16.396 2.223 1.00 97.50 99 LYS A C 1
ATOM 766 O O . LYS A 1 99 ? -18.796 16.065 1.661 1.00 97.50 99 LYS A O 1
ATOM 771 N N . SER A 1 100 ? -16.599 16.557 1.583 1.00 97.88 100 SER A N 1
ATOM 772 C CA . SER A 1 100 ? -16.451 16.445 0.123 1.00 97.88 100 SER A CA 1
ATOM 773 C C . SER A 1 100 ? -16.732 15.018 -0.365 1.00 97.88 100 SER A C 1
ATOM 775 O O . SER A 1 100 ? -17.483 14.804 -1.312 1.00 97.88 100 SER A O 1
ATOM 777 N N . THR A 1 101 ? -16.177 14.019 0.325 1.00 98.19 101 THR A N 1
ATOM 778 C CA . THR A 1 101 ? -16.378 12.595 0.010 1.00 98.19 101 THR A CA 1
ATOM 779 C C . THR A 1 101 ? -17.822 12.152 0.255 1.00 98.19 101 THR A C 1
ATOM 781 O O . THR A 1 101 ? -18.393 11.467 -0.592 1.00 98.19 101 THR A O 1
ATOM 784 N N . ASN A 1 102 ? -18.459 12.615 1.335 1.00 97.88 102 ASN A N 1
ATOM 785 C CA . ASN A 1 102 ? -19.879 12.364 1.594 1.00 97.88 102 ASN A CA 1
ATOM 786 C C . ASN A 1 102 ? -20.790 13.018 0.548 1.00 97.88 102 ASN A C 1
ATOM 788 O O . ASN A 1 102 ? -21.756 12.390 0.124 1.00 97.88 102 ASN A O 1
ATOM 792 N N . GLY A 1 103 ? -20.460 14.226 0.080 1.00 97.88 103 GLY A N 1
ATOM 793 C CA . GLY A 1 103 ? -21.192 14.900 -0.998 1.00 97.88 103 GLY A CA 1
ATOM 794 C C . GLY A 1 103 ? -21.198 14.125 -2.322 1.00 97.88 103 GLY A C 1
ATOM 795 O O . GLY A 1 103 ? -22.161 14.216 -3.076 1.00 97.88 103 GLY A O 1
ATOM 796 N N . LEU A 1 104 ? -20.167 13.311 -2.577 1.00 98.06 104 LEU A N 1
ATOM 797 C CA . LEU A 1 104 ? -20.080 12.411 -3.737 1.00 98.06 104 LEU A CA 1
ATOM 798 C C . LEU A 1 104 ? -20.590 10.982 -3.446 1.00 98.06 104 LEU A C 1
ATOM 800 O O . LEU A 1 104 ? -20.563 10.108 -4.316 1.00 98.06 104 LEU A O 1
ATOM 804 N N . GLY A 1 105 ? -21.065 10.716 -2.225 1.00 98.06 105 GLY A N 1
ATOM 805 C CA . GLY A 1 105 ? -21.510 9.387 -1.800 1.00 98.06 105 GLY A CA 1
ATOM 806 C C . GLY A 1 105 ? -20.381 8.354 -1.731 1.00 98.06 105 GLY A C 1
ATOM 807 O O . GLY A 1 105 ? -20.621 7.173 -1.983 1.00 98.06 105 GLY A O 1
ATOM 808 N N . LEU A 1 106 ? -19.149 8.784 -1.440 1.00 98.56 106 LEU A N 1
ATOM 809 C CA . LEU A 1 106 ? -18.007 7.890 -1.246 1.00 98.56 106 LEU A CA 1
ATOM 810 C C . LEU A 1 106 ? -17.982 7.335 0.182 1.00 98.56 106 LEU A C 1
ATOM 812 O O . LEU A 1 106 ? -18.349 8.018 1.140 1.00 98.56 106 LEU A O 1
ATOM 816 N N . HIS A 1 107 ? -17.481 6.110 0.331 1.00 98.00 107 HIS A N 1
ATOM 817 C CA . HIS A 1 107 ? -17.391 5.423 1.617 1.00 98.00 107 HIS A CA 1
ATOM 818 C C . HIS A 1 107 ? -15.983 5.562 2.223 1.00 98.00 107 HIS A C 1
ATOM 820 O O . HIS A 1 107 ? -15.182 4.630 2.215 1.00 98.00 107 HIS A O 1
ATOM 826 N N . LEU A 1 108 ? -15.686 6.743 2.767 1.00 98.56 108 LEU A N 1
ATOM 827 C CA . LEU A 1 108 ? -14.456 6.985 3.527 1.00 98.56 108 LEU A CA 1
ATOM 828 C C . LEU A 1 108 ? -14.553 6.363 4.928 1.00 98.56 108 LEU A C 1
ATOM 830 O O . LEU A 1 108 ? -15.523 6.627 5.642 1.00 98.56 108 LEU A O 1
ATOM 834 N N . ILE A 1 109 ? -13.523 5.612 5.330 1.00 98.69 109 ILE A N 1
ATOM 835 C CA . ILE A 1 109 ? -13.280 5.189 6.717 1.00 98.69 109 ILE A CA 1
ATOM 836 C C . ILE A 1 109 ? -12.004 5.894 7.218 1.00 98.69 109 ILE A C 1
ATOM 838 O O . ILE A 1 109 ? -10.927 5.680 6.653 1.00 98.69 109 ILE A O 1
ATOM 842 N N . PRO A 1 110 ? -12.071 6.759 8.247 1.00 98.38 110 PRO A N 1
ATOM 843 C CA . PRO A 1 110 ? -10.885 7.445 8.748 1.00 98.38 110 PRO A CA 1
ATOM 844 C C . PRO A 1 110 ? -9.923 6.451 9.397 1.00 98.38 110 PRO A C 1
ATOM 846 O O . PRO A 1 110 ? -10.348 5.534 10.093 1.00 98.38 110 PRO A O 1
ATOM 849 N N . SER A 1 111 ? -8.627 6.660 9.200 1.00 98.38 111 SER A N 1
ATOM 850 C CA . SER A 1 111 ? -7.556 5.848 9.766 1.00 98.38 111 SER A CA 1
ATOM 851 C C . SER A 1 111 ? -6.631 6.709 10.616 1.00 98.38 111 SER A C 1
ATOM 853 O O . SER A 1 111 ? -6.306 7.842 10.259 1.00 98.38 111 SER A O 1
ATOM 855 N N . THR A 1 112 ? -6.197 6.186 11.755 1.00 98.12 112 THR A N 1
ATOM 856 C CA . THR A 1 112 ? -5.289 6.886 12.664 1.00 98.12 112 THR A CA 1
ATOM 857 C C . THR A 1 112 ? -4.238 5.952 13.251 1.00 98.12 112 THR A C 1
ATOM 859 O O . THR A 1 112 ? -4.253 4.742 13.035 1.00 98.12 112 THR A O 1
ATOM 862 N N . ARG A 1 113 ? -3.304 6.532 13.999 1.00 97.25 113 ARG A N 1
ATOM 863 C CA . ARG A 1 113 ? -2.302 5.832 14.804 1.00 97.25 113 ARG A CA 1
ATOM 864 C C . ARG A 1 113 ? -2.419 6.298 16.250 1.00 97.25 113 ARG A C 1
ATOM 866 O O . ARG A 1 113 ? -2.977 7.363 16.517 1.00 97.25 113 ARG A O 1
ATOM 873 N N . LEU A 1 114 ? -1.846 5.537 17.176 1.00 94.50 114 LEU A N 1
ATOM 874 C CA . LEU A 1 114 ? -1.638 6.037 18.533 1.00 94.50 114 LEU A CA 1
ATOM 875 C C . LEU A 1 114 ? -0.698 7.255 18.505 1.00 94.50 114 LEU A C 1
ATOM 877 O O . LEU A 1 114 ? 0.150 7.380 17.620 1.00 94.50 114 LEU A O 1
ATOM 881 N N . HIS A 1 115 ? -0.857 8.149 19.481 1.00 90.00 115 HIS A N 1
ATOM 882 C CA . HIS A 1 115 ? -0.003 9.332 19.679 1.00 90.00 115 HIS A CA 1
ATOM 883 C C . HIS A 1 115 ? 0.007 10.345 18.519 1.00 90.00 115 HIS A C 1
ATOM 885 O O . HIS A 1 115 ? 1.003 11.029 18.288 1.00 90.00 115 HIS A O 1
ATOM 891 N N . ARG A 1 116 ? -1.110 10.479 17.794 1.00 93.38 116 ARG A N 1
ATOM 892 C CA . ARG A 1 116 ? -1.311 11.604 16.871 1.00 93.38 116 ARG A CA 1
ATOM 893 C C . ARG A 1 116 ? -1.621 12.898 17.623 1.00 93.38 116 ARG A C 1
ATOM 895 O O . ARG A 1 116 ? -1.935 12.887 18.815 1.00 93.38 116 ARG A O 1
ATOM 902 N N . THR A 1 117 ? -1.535 14.010 16.904 1.00 93.62 117 THR A N 1
ATOM 903 C CA . THR A 1 117 ? -1.782 15.352 17.431 1.00 93.62 117 THR A CA 1
ATOM 904 C C . THR A 1 117 ? -3.210 15.477 17.982 1.00 93.62 117 THR A C 1
ATOM 906 O O . THR A 1 117 ? -4.130 14.805 17.494 1.00 93.62 117 THR A O 1
ATOM 909 N N . PRO A 1 118 ? -3.440 16.315 19.012 1.00 92.62 118 PRO A N 1
ATOM 910 C CA . PRO A 1 118 ? -4.773 16.478 19.594 1.00 92.62 118 PRO A CA 1
ATOM 911 C C . PRO A 1 118 ? -5.837 16.886 18.564 1.00 92.62 118 PRO A C 1
ATOM 913 O O . PRO A 1 118 ? -6.939 16.341 18.574 1.00 92.62 118 PRO A O 1
ATOM 916 N N . SER A 1 119 ? -5.500 17.788 17.642 1.00 93.81 119 SER A N 1
ATOM 917 C CA . SER A 1 119 ? -6.360 18.243 16.540 1.00 93.81 119 SER A CA 1
ATOM 918 C C . SER A 1 119 ? -6.776 17.098 15.616 1.00 93.81 119 SER A C 1
ATOM 920 O O . SER A 1 119 ? -7.971 16.960 15.333 1.00 93.81 119 SER A O 1
ATOM 922 N N . TYR A 1 120 ? -5.841 16.233 15.204 1.00 96.00 120 TYR A N 1
ATOM 923 C CA . TYR A 1 120 ? -6.172 15.068 14.383 1.00 96.00 120 TYR A CA 1
ATOM 924 C C . TYR A 1 120 ? -7.026 14.046 15.141 1.00 96.00 120 TYR A C 1
ATOM 926 O O . TYR A 1 120 ? -8.037 13.580 14.615 1.00 96.00 120 TYR A O 1
ATOM 934 N N . ASN A 1 121 ? -6.707 13.757 16.407 1.00 94.50 121 ASN A N 1
ATOM 935 C CA . ASN A 1 121 ? -7.518 12.855 17.237 1.00 94.50 121 ASN A CA 1
ATOM 936 C C . ASN A 1 121 ? -8.962 13.358 17.386 1.00 94.50 121 ASN A C 1
ATOM 938 O O . ASN A 1 121 ? -9.911 12.580 17.277 1.00 94.50 121 ASN A O 1
ATOM 942 N N . GLN A 1 122 ? -9.152 14.666 17.576 1.00 94.62 122 GLN A N 1
ATOM 943 C CA . GLN A 1 122 ? -10.489 15.253 17.635 1.00 94.62 122 GLN A CA 1
ATOM 944 C C . GLN A 1 122 ? -11.220 15.166 16.287 1.00 94.62 122 GLN A C 1
ATOM 946 O O . GLN A 1 122 ? -12.422 14.899 16.271 1.00 94.62 122 GLN A O 1
ATOM 951 N N . ALA A 1 123 ? -10.527 15.325 15.155 1.00 96.19 123 ALA A N 1
ATOM 952 C CA . ALA A 1 123 ? -11.121 15.118 13.831 1.00 96.19 123 ALA A CA 1
ATOM 953 C C . ALA A 1 123 ? -11.546 13.659 13.590 1.00 96.19 123 ALA A C 1
ATOM 955 O O . ALA A 1 123 ? -12.604 13.420 13.004 1.00 96.19 123 ALA A O 1
ATOM 956 N N . ILE A 1 124 ? -10.787 12.683 14.095 1.00 97.19 124 ILE A N 1
ATOM 957 C CA . ILE A 1 124 ? -11.164 11.261 14.075 1.00 97.19 124 ILE A CA 1
ATOM 958 C C . ILE A 1 124 ? -12.451 11.029 14.878 1.00 97.19 124 ILE A C 1
ATOM 960 O O . ILE A 1 124 ? -13.402 10.450 14.353 1.00 97.19 124 ILE A O 1
ATOM 964 N N . ILE A 1 125 ? -12.535 11.550 16.108 1.00 96.12 125 ILE A N 1
ATOM 965 C CA . ILE A 1 125 ? -13.733 11.424 16.958 1.00 96.12 125 ILE A CA 1
ATOM 966 C C . ILE A 1 125 ? -14.947 12.103 16.308 1.00 96.12 125 ILE A C 1
ATOM 968 O O . ILE A 1 125 ? -16.043 11.539 16.305 1.00 96.12 125 ILE A O 1
ATOM 972 N N . ARG A 1 126 ? -14.775 13.301 15.732 1.00 95.69 126 ARG A N 1
ATOM 973 C CA . ARG A 1 126 ? -15.844 13.985 14.985 1.00 95.69 126 ARG A CA 1
ATOM 974 C C . ARG A 1 126 ? -16.305 13.168 13.784 1.00 95.69 126 ARG A C 1
ATOM 976 O O . ARG A 1 126 ? -17.507 13.072 13.559 1.00 95.69 126 ARG A O 1
ATOM 983 N N . SER A 1 127 ? -15.374 12.573 13.040 1.00 96.06 127 SER A N 1
ATOM 984 C CA . SER A 1 127 ? -15.691 11.738 11.877 1.00 96.06 127 SER A CA 1
ATOM 985 C C . SER A 1 127 ? -16.487 10.500 12.281 1.00 96.06 127 SER A C 1
ATOM 987 O O . SER A 1 127 ? -17.518 10.223 11.675 1.00 96.06 127 SER A O 1
ATOM 989 N N . PHE A 1 128 ? -16.074 9.817 13.355 1.00 96.88 128 PHE A N 1
ATOM 990 C CA . PHE A 1 128 ? -16.813 8.686 13.917 1.00 96.88 128 PHE A CA 1
ATOM 991 C C . PHE A 1 128 ? -18.250 9.072 14.296 1.00 96.88 128 PHE A C 1
ATOM 993 O O . PHE A 1 128 ? -19.195 8.430 13.845 1.00 96.88 128 PHE A O 1
ATOM 1000 N N . LYS A 1 129 ? -18.418 10.158 15.064 1.00 96.75 129 LYS A N 1
ATOM 1001 C CA . LYS A 1 129 ? -19.736 10.637 15.517 1.00 96.75 129 LYS A CA 1
ATOM 1002 C C . LYS A 1 129 ? -20.643 11.088 14.372 1.00 96.75 129 LYS A C 1
ATOM 1004 O O . LYS A 1 129 ? -21.853 10.932 14.471 1.00 96.75 129 LYS A O 1
ATOM 1009 N N . ALA A 1 130 ? -20.074 11.696 13.332 1.00 96.44 130 ALA A N 1
ATOM 1010 C CA . ALA A 1 130 ? -20.845 12.257 12.227 1.00 96.44 130 ALA A CA 1
ATOM 1011 C C . ALA A 1 130 ? -21.281 11.200 11.204 1.00 96.44 130 ALA A C 1
ATOM 1013 O O . ALA A 1 130 ? -22.389 11.298 10.684 1.00 96.44 130 ALA A O 1
ATOM 1014 N N . ASP A 1 131 ? -20.417 10.225 10.904 1.00 95.31 131 ASP A N 1
ATOM 1015 C CA . ASP A 1 131 ? -20.636 9.309 9.780 1.00 95.31 131 ASP A CA 1
ATOM 1016 C C . ASP A 1 131 ? -21.010 7.887 10.215 1.00 95.31 131 ASP A C 1
ATOM 1018 O O . ASP A 1 131 ? -21.620 7.169 9.427 1.00 95.31 131 ASP A O 1
ATOM 1022 N N . GLY A 1 132 ? -20.642 7.456 11.429 1.00 94.69 132 GLY A N 1
ATOM 1023 C CA . GLY A 1 132 ? -21.001 6.131 11.951 1.00 94.69 132 GLY A CA 1
ATOM 1024 C C . GLY A 1 132 ? -20.428 4.950 11.155 1.00 94.69 132 GLY A C 1
ATOM 1025 O O . GLY A 1 132 ? -20.997 3.867 11.174 1.00 94.69 132 GLY A O 1
ATOM 1026 N N . ARG A 1 133 ? -19.317 5.144 10.427 1.00 95.81 133 ARG A N 1
ATOM 1027 C CA . ARG A 1 133 ? -18.664 4.111 9.586 1.00 95.81 133 ARG A CA 1
ATOM 1028 C C . ARG A 1 133 ? -17.486 3.418 10.281 1.00 95.81 133 ARG A C 1
ATOM 1030 O O . ARG A 1 133 ? -16.704 2.714 9.638 1.00 95.81 133 ARG A O 1
ATOM 1037 N N . GLY A 1 134 ? -17.351 3.610 11.593 1.00 97.31 134 GLY A N 1
ATOM 1038 C CA . GLY A 1 134 ? -16.196 3.225 12.412 1.00 97.31 134 GLY A CA 1
ATOM 1039 C C . GLY A 1 134 ? -14.875 3.856 11.971 1.00 97.31 134 GLY A C 1
ATOM 1040 O O . GLY A 1 134 ? -14.858 4.771 11.149 1.00 97.31 134 GLY A O 1
ATOM 1041 N N . ILE A 1 135 ? -13.773 3.389 12.556 1.00 98.25 135 ILE A N 1
ATOM 1042 C CA . ILE A 1 135 ? -12.423 3.960 12.421 1.00 98.25 135 ILE A CA 1
ATOM 1043 C C . ILE A 1 135 ? -11.405 2.834 12.227 1.00 98.25 135 ILE A C 1
ATOM 1045 O O . ILE A 1 135 ? -11.526 1.788 12.853 1.00 98.25 135 ILE A O 1
ATOM 1049 N N . ALA A 1 136 ? -10.366 3.051 11.424 1.00 98.50 136 ALA A N 1
ATOM 1050 C CA . ALA A 1 136 ? -9.182 2.200 11.444 1.00 98.50 136 ALA A CA 1
ATOM 1051 C C . ALA A 1 136 ? -8.144 2.716 12.448 1.00 98.50 136 ALA A C 1
ATOM 1053 O O . ALA A 1 136 ? -7.771 3.891 12.431 1.00 98.50 136 ALA A O 1
ATOM 1054 N N . LEU A 1 137 ? -7.644 1.827 13.302 1.00 98.12 137 LEU A N 1
ATOM 1055 C CA . LEU A 1 137 ? -6.514 2.091 14.184 1.00 98.12 137 LEU A CA 1
ATOM 1056 C C . LEU A 1 137 ? -5.325 1.263 13.712 1.00 98.12 137 LEU A C 1
ATOM 1058 O O . LEU A 1 137 ? -5.352 0.036 13.745 1.00 98.12 137 LEU A O 1
ATOM 1062 N N . ARG A 1 138 ? -4.260 1.938 13.292 1.00 98.00 138 ARG A N 1
ATOM 1063 C CA . ARG A 1 138 ? -3.021 1.307 12.855 1.00 98.00 138 ARG A CA 1
ATOM 1064 C C . ARG A 1 138 ? -1.971 1.367 13.957 1.00 98.00 138 ARG A C 1
ATOM 1066 O O . ARG A 1 138 ? -1.569 2.455 14.371 1.00 98.00 138 ARG A O 1
ATOM 1073 N N . VAL A 1 139 ? -1.513 0.201 14.398 1.00 97.00 139 VAL A N 1
ATOM 1074 C CA . VAL A 1 139 ? -0.553 0.037 15.497 1.00 97.00 139 VAL A CA 1
ATOM 1075 C C . VAL A 1 139 ? 0.718 -0.648 15.015 1.00 97.00 139 VAL A C 1
ATOM 1077 O O . VAL A 1 139 ? 0.667 -1.493 14.127 1.00 97.00 139 VAL A O 1
ATOM 1080 N N . SER A 1 140 ? 1.863 -0.288 15.585 1.00 95.62 140 SER A N 1
ATOM 1081 C CA . SER A 1 140 ? 3.127 -1.004 15.383 1.00 95.62 140 SER A CA 1
ATOM 1082 C C . SER A 1 140 ? 3.195 -2.299 16.208 1.00 95.62 140 SER A C 1
ATOM 1084 O O . SER A 1 140 ? 2.325 -2.579 17.034 1.00 95.62 140 SER A O 1
ATOM 1086 N N . LEU A 1 141 ? 4.250 -3.096 16.010 1.00 91.50 141 LEU A N 1
ATOM 1087 C CA . LEU A 1 141 ? 4.503 -4.318 16.785 1.00 91.50 141 LEU A CA 1
ATOM 1088 C C . LEU A 1 141 ? 4.578 -4.055 18.301 1.00 91.50 141 LEU A C 1
ATOM 1090 O O . LEU A 1 141 ? 3.946 -4.760 19.085 1.00 91.50 141 LEU A O 1
ATOM 1094 N N . ASP A 1 142 ? 5.320 -3.032 18.725 1.00 92.62 142 ASP A N 1
ATOM 1095 C CA . ASP A 1 142 ? 5.449 -2.658 20.137 1.00 92.62 142 ASP A CA 1
ATOM 1096 C C . ASP A 1 142 ? 4.095 -2.234 20.729 1.00 92.62 142 ASP A C 1
ATOM 1098 O O . ASP A 1 142 ? 3.716 -2.687 21.811 1.00 92.62 142 ASP A O 1
ATOM 1102 N N . GLN A 1 143 ? 3.298 -1.472 19.980 1.00 93.94 143 GLN A N 1
ATOM 1103 C CA . GLN A 1 143 ? 1.949 -1.068 20.376 1.00 93.94 143 GLN A CA 1
ATOM 1104 C C . GLN A 1 143 ? 0.985 -2.257 20.447 1.00 93.94 143 GLN A C 1
ATOM 1106 O O . GLN A 1 143 ? 0.171 -2.332 21.366 1.00 93.94 143 GLN A O 1
ATOM 1111 N N . MET A 1 144 ? 1.103 -3.222 19.531 1.00 91.31 144 MET A N 1
ATOM 1112 C CA . MET A 1 144 ? 0.338 -4.469 19.577 1.00 91.31 144 MET A CA 1
ATOM 1113 C C . MET A 1 144 ? 0.660 -5.257 20.854 1.00 91.31 144 MET A C 1
ATOM 1115 O O . MET A 1 144 ? -0.240 -5.645 21.596 1.00 91.31 144 MET A O 1
ATOM 1119 N N . THR A 1 145 ? 1.945 -5.471 21.144 1.00 88.94 145 THR A N 1
ATOM 1120 C CA . THR A 1 145 ? 2.367 -6.243 22.328 1.00 88.94 145 THR A CA 1
ATOM 1121 C C . THR A 1 145 ? 2.037 -5.542 23.649 1.00 88.94 145 THR A C 1
ATOM 1123 O O . THR A 1 145 ? 1.754 -6.204 24.648 1.00 88.94 145 THR A O 1
ATOM 1126 N N . SER A 1 146 ? 1.976 -4.208 23.645 1.00 90.62 146 SER A N 1
ATOM 1127 C CA . SER A 1 146 ? 1.584 -3.389 24.794 1.00 90.62 146 SER A CA 1
ATOM 1128 C C . SER A 1 146 ? 0.085 -3.065 24.853 1.00 90.62 146 SER A C 1
ATOM 1130 O O . SER A 1 146 ? -0.314 -2.283 25.704 1.00 90.62 146 SER A O 1
ATOM 1132 N N . ALA A 1 147 ? -0.780 -3.707 24.052 1.00 89.75 147 ALA A N 1
ATOM 1133 C CA . ALA A 1 147 ? -2.222 -3.409 23.978 1.00 89.75 147 ALA A CA 1
ATOM 1134 C C . ALA A 1 147 ? -2.948 -3.255 25.329 1.00 89.75 147 ALA A C 1
ATOM 1136 O O . ALA A 1 147 ? -3.818 -2.399 25.467 1.00 89.75 147 ALA A O 1
ATOM 1137 N N . ALA A 1 148 ? -2.561 -4.022 26.358 1.00 87.00 148 ALA A N 1
ATOM 1138 C CA . ALA A 1 148 ? -3.160 -3.897 27.696 1.00 87.00 148 ALA A CA 1
ATOM 1139 C C . ALA A 1 148 ? -2.991 -2.516 28.344 1.00 87.00 148 ALA A C 1
ATOM 1141 O O . ALA A 1 148 ? -3.769 -2.185 29.230 1.00 87.00 148 ALA A O 1
ATOM 1142 N N . THR A 1 149 ? -1.980 -1.740 27.956 1.00 89.88 149 THR A N 1
ATOM 114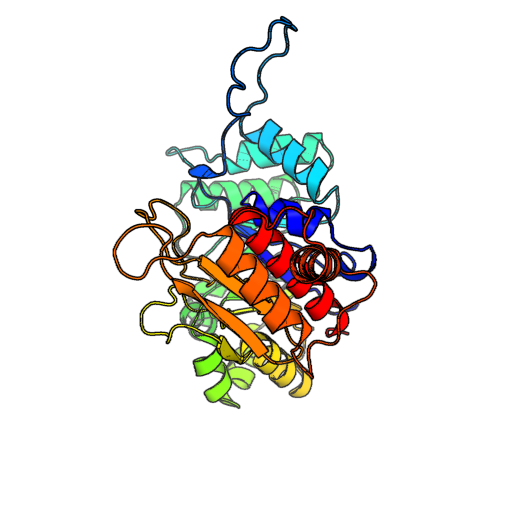3 C CA . THR A 1 149 ? -1.693 -0.447 28.585 1.00 89.88 149 THR A CA 1
ATOM 1144 C C . THR A 1 149 ? -2.542 0.685 28.017 1.00 89.88 149 THR A C 1
ATOM 1146 O O . THR A 1 149 ? -2.667 1.722 28.663 1.00 89.88 149 THR A O 1
ATOM 1149 N N . TRP A 1 150 ? -3.129 0.507 26.828 1.00 91.75 150 TRP A N 1
ATOM 1150 C CA . TRP A 1 150 ? -3.815 1.588 26.117 1.00 91.75 150 TRP A CA 1
ATOM 1151 C C . TRP A 1 150 ? -5.224 1.243 25.634 1.00 91.75 150 TRP A C 1
ATOM 1153 O O . TRP A 1 150 ? -6.013 2.164 25.433 1.00 91.75 150 TRP A O 1
ATOM 1163 N N . VAL A 1 151 ? -5.580 -0.038 25.463 1.00 91.25 151 VAL A N 1
ATOM 1164 C CA . VAL A 1 151 ? -6.872 -0.431 24.866 1.00 91.25 151 VAL A CA 1
ATOM 1165 C C . VAL A 1 151 ? -8.078 0.072 25.665 1.00 91.25 151 VAL A C 1
ATOM 1167 O O . VAL A 1 151 ? -9.068 0.483 25.072 1.00 91.25 151 VAL A O 1
ATOM 1170 N N . SER A 1 152 ? -7.983 0.123 26.998 1.00 89.50 152 SER A N 1
ATOM 1171 C CA . SER A 1 152 ? -9.043 0.654 27.870 1.00 89.50 152 SER A CA 1
ATOM 1172 C C . SER A 1 152 ? -9.235 2.168 27.745 1.00 89.50 152 SER A C 1
ATOM 1174 O O . SER A 1 152 ? -10.310 2.675 28.052 1.00 89.50 152 SER A O 1
ATOM 1176 N N . SER A 1 153 ? -8.209 2.882 27.279 1.00 91.06 153 SER A N 1
ATOM 1177 C CA . SER A 1 153 ? -8.222 4.331 27.053 1.00 91.06 153 SER A CA 1
ATOM 1178 C C . SER A 1 153 ? -8.547 4.699 25.602 1.00 91.06 153 SER A C 1
ATOM 1180 O O . SER A 1 153 ? -8.604 5.882 25.264 1.00 91.06 153 SER A O 1
ATOM 1182 N N . TRP A 1 154 ? -8.728 3.711 24.720 1.00 93.25 154 TRP A N 1
ATOM 1183 C CA . TRP A 1 154 ? -9.100 3.949 23.330 1.00 93.25 154 TRP A CA 1
ATOM 1184 C C . TRP A 1 154 ? -10.545 4.489 23.261 1.00 93.25 154 TRP A C 1
ATOM 1186 O O . TRP A 1 154 ? -11.463 3.840 23.760 1.00 93.25 154 TRP A O 1
ATOM 1196 N N . PRO A 1 155 ? -10.786 5.674 22.664 1.00 93.12 155 PRO A N 1
ATOM 1197 C CA . PRO A 1 155 ? -12.069 6.370 22.785 1.00 93.12 155 PRO A CA 1
ATOM 1198 C C . PRO A 1 155 ? -13.179 5.831 21.871 1.00 93.12 155 PRO A C 1
ATOM 1200 O O . PRO A 1 155 ? -14.308 6.314 21.954 1.00 93.12 155 PRO A O 1
ATOM 1203 N N . ILE A 1 156 ? -12.876 4.890 20.970 1.00 95.12 156 ILE A N 1
ATOM 1204 C CA . ILE A 1 156 ? -13.844 4.313 20.028 1.00 95.12 156 ILE A CA 1
ATOM 1205 C C . ILE A 1 156 ? -14.132 2.864 20.447 1.00 95.12 156 ILE A C 1
ATOM 1207 O O . ILE A 1 156 ? -13.193 2.136 20.765 1.00 95.12 156 ILE A O 1
ATOM 1211 N N . PRO A 1 157 ? -15.394 2.398 20.440 1.00 94.62 157 PRO A N 1
ATOM 1212 C CA . PRO A 1 157 ? -15.698 1.000 20.732 1.00 94.62 157 PRO A CA 1
ATOM 1213 C C . PRO A 1 157 ? -14.890 0.035 19.851 1.00 94.62 157 PRO A C 1
ATOM 1215 O O . PRO A 1 157 ? -14.727 0.267 18.650 1.00 94.62 157 PRO A O 1
ATOM 1218 N N . LEU A 1 158 ? -14.409 -1.075 20.424 1.00 94.56 158 LEU A N 1
ATOM 1219 C CA . LEU A 1 158 ? -13.599 -2.054 19.682 1.00 94.56 158 LEU A CA 1
ATOM 1220 C C . LEU A 1 158 ? -14.370 -2.646 18.493 1.00 94.56 158 LEU A C 1
ATOM 1222 O O . LEU A 1 158 ? -13.817 -2.741 17.401 1.00 94.56 158 LEU A O 1
ATOM 1226 N N . GLY A 1 159 ? -15.670 -2.912 18.665 1.00 95.31 159 GLY A N 1
ATOM 1227 C CA . GLY A 1 159 ? -16.565 -3.381 17.598 1.00 95.31 159 GLY A CA 1
ATOM 1228 C C . GLY A 1 159 ? -16.816 -2.366 16.473 1.00 95.31 159 GLY A C 1
ATOM 1229 O O . GLY A 1 159 ? -17.381 -2.727 15.448 1.00 95.31 159 GLY A O 1
ATOM 1230 N N . GLU A 1 160 ? -16.353 -1.124 16.633 1.00 96.94 160 GLU A N 1
ATOM 1231 C CA . GLU A 1 160 ? -16.359 -0.061 15.617 1.00 96.94 160 GLU A CA 1
ATOM 1232 C C . GLU A 1 160 ? -14.944 0.303 15.132 1.00 96.94 160 GLU A C 1
ATOM 1234 O O . GLU A 1 160 ? -14.757 1.264 14.380 1.00 96.94 160 GLU A O 1
ATOM 1239 N N . THR A 1 161 ? -13.931 -0.451 15.570 1.00 97.31 161 THR A N 1
ATOM 1240 C CA . THR A 1 161 ? -12.524 -0.199 15.260 1.00 97.31 161 THR A CA 1
ATOM 1241 C C . THR A 1 161 ? -11.938 -1.328 14.414 1.00 97.31 161 THR A C 1
ATOM 1243 O O . THR A 1 161 ? -11.847 -2.470 14.863 1.00 97.31 161 THR A O 1
ATOM 1246 N N . ASP A 1 162 ? -11.495 -1.002 13.199 1.00 97.88 162 ASP A N 1
ATOM 1247 C CA . ASP A 1 162 ? -10.683 -1.887 12.362 1.00 97.88 162 ASP A CA 1
ATOM 1248 C C . ASP A 1 162 ? -9.222 -1.796 12.806 1.00 97.88 162 ASP A C 1
ATOM 1250 O O . ASP A 1 162 ? -8.554 -0.782 12.590 1.00 97.88 162 ASP A O 1
ATOM 1254 N N . LEU A 1 163 ? -8.712 -2.843 13.445 1.00 97.50 163 LEU A N 1
ATOM 1255 C CA . LEU A 1 163 ? -7.334 -2.873 13.909 1.00 97.50 163 LEU A CA 1
ATOM 1256 C C . LEU A 1 163 ? -6.397 -3.310 12.777 1.00 97.50 163 LEU A C 1
ATOM 1258 O O . LEU A 1 163 ? -6.543 -4.390 12.210 1.00 97.50 163 LEU A O 1
ATOM 1262 N N . ILE A 1 164 ? -5.392 -2.491 12.478 1.00 98.38 164 ILE A N 1
ATOM 1263 C CA . ILE A 1 164 ? -4.340 -2.794 11.504 1.00 98.38 164 ILE A CA 1
ATOM 1264 C C . ILE A 1 164 ? -3.013 -2.920 12.255 1.00 98.38 164 ILE A C 1
ATOM 1266 O O . ILE A 1 164 ? -2.443 -1.923 12.699 1.00 98.38 164 ILE A O 1
ATOM 1270 N N . VAL A 1 165 ? -2.507 -4.143 12.385 1.00 97.62 165 VAL A N 1
ATOM 1271 C CA . VAL A 1 165 ? -1.181 -4.428 12.943 1.00 97.62 165 VAL A CA 1
ATOM 1272 C C . VAL A 1 165 ? -0.143 -4.244 11.843 1.00 97.62 165 VAL A C 1
ATOM 1274 O O . VAL A 1 165 ? 0.033 -5.104 10.985 1.00 97.62 165 VAL A O 1
ATOM 1277 N N . ASP A 1 166 ? 0.547 -3.112 11.868 1.00 97.94 166 ASP A N 1
ATOM 1278 C CA . ASP A 1 166 ? 1.526 -2.711 10.870 1.00 97.94 166 ASP A CA 1
ATOM 1279 C C . ASP A 1 166 ? 2.957 -2.967 11.339 1.00 97.94 166 ASP A C 1
ATOM 1281 O O . ASP A 1 166 ? 3.556 -2.194 12.085 1.00 97.94 166 ASP A O 1
ATOM 1285 N N . LEU A 1 167 ? 3.518 -4.064 10.843 1.00 97.62 167 LEU A N 1
ATOM 1286 C CA . LEU A 1 167 ? 4.865 -4.533 11.141 1.00 97.62 167 LEU A CA 1
ATOM 1287 C C . LEU A 1 167 ? 5.951 -3.796 10.340 1.00 97.62 167 LEU A C 1
ATOM 1289 O O . LEU A 1 167 ? 7.137 -4.058 10.550 1.00 97.62 167 LEU A O 1
ATOM 1293 N N . GLY A 1 168 ? 5.572 -2.896 9.422 1.00 96.56 168 GLY A N 1
ATOM 1294 C CA . GLY A 1 168 ? 6.509 -2.140 8.592 1.00 96.56 168 GLY A CA 1
ATOM 1295 C C . GLY A 1 168 ? 7.524 -3.040 7.878 1.00 96.56 168 GLY A C 1
ATOM 1296 O O . GLY A 1 168 ? 7.177 -4.109 7.368 1.00 96.56 168 GLY A O 1
ATOM 1297 N N . GLY A 1 169 ? 8.787 -2.6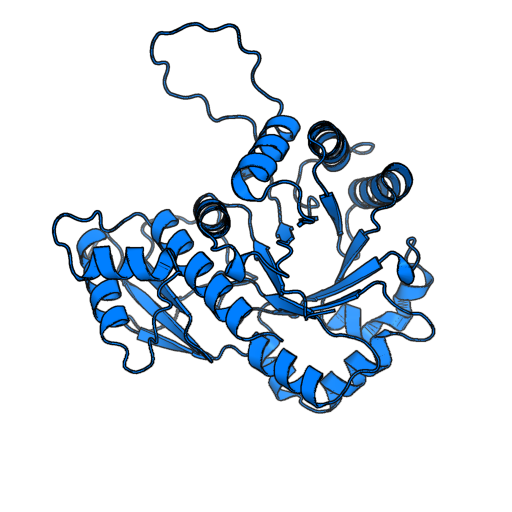04 7.844 1.00 95.81 169 GLY A N 1
ATOM 1298 C CA . GLY A 1 169 ? 9.900 -3.367 7.266 1.00 95.81 169 GLY A CA 1
ATOM 1299 C C . GLY A 1 169 ? 10.366 -4.556 8.117 1.00 95.81 169 GLY A C 1
ATOM 1300 O O . GLY A 1 169 ? 11.171 -5.361 7.656 1.00 95.81 169 GLY A O 1
ATOM 1301 N N . SER A 1 170 ? 9.854 -4.707 9.342 1.00 95.62 170 SER A N 1
ATOM 1302 C CA . SER A 1 170 ? 10.274 -5.749 10.292 1.00 95.62 170 SER A CA 1
ATOM 1303 C C . SER A 1 170 ? 9.568 -7.090 10.083 1.00 95.62 170 SER A C 1
ATOM 1305 O O . SER A 1 170 ? 9.803 -8.034 10.835 1.00 95.62 170 SER A O 1
ATOM 1307 N N . VAL A 1 171 ? 8.699 -7.202 9.075 1.00 96.62 171 VAL A N 1
ATOM 1308 C CA . VAL A 1 171 ? 7.828 -8.368 8.865 1.00 96.62 171 VAL A CA 1
ATOM 1309 C C . VAL A 1 171 ? 8.590 -9.692 8.720 1.00 96.62 171 VAL A C 1
ATOM 1311 O O . VAL A 1 171 ? 8.139 -10.708 9.240 1.00 96.62 171 VAL A O 1
ATOM 1314 N N . ALA A 1 172 ? 9.772 -9.684 8.095 1.00 96.12 172 ALA A N 1
ATOM 1315 C CA . ALA A 1 172 ? 10.626 -10.870 7.985 1.00 96.12 172 ALA A CA 1
ATOM 1316 C C . ALA A 1 172 ? 11.183 -11.314 9.349 1.00 96.12 172 ALA A C 1
ATOM 1318 O O . ALA A 1 172 ? 11.159 -12.500 9.6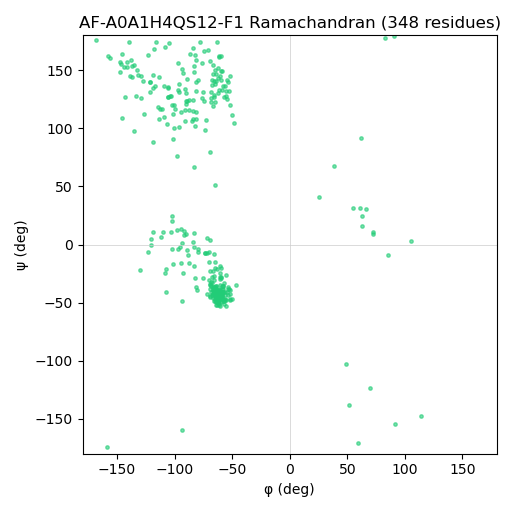75 1.00 96.12 172 ALA A O 1
ATOM 1319 N N . SER A 1 173 ? 11.622 -10.360 10.174 1.00 96.38 173 SER A N 1
ATOM 1320 C CA . SER A 1 173 ? 12.088 -10.634 11.536 1.00 96.38 173 SER A CA 1
ATOM 1321 C C . SER A 1 173 ? 10.958 -11.158 12.416 1.00 96.38 173 SER A C 1
ATOM 1323 O O . SER A 1 173 ? 11.168 -12.075 13.200 1.00 96.38 173 SER A O 1
ATOM 1325 N N . VAL A 1 174 ? 9.746 -10.615 12.261 1.00 96.12 174 VAL A N 1
ATOM 1326 C CA . VAL A 1 174 ? 8.560 -11.098 12.979 1.00 96.12 174 VAL A CA 1
ATOM 1327 C C . VAL A 1 174 ? 8.219 -12.520 12.549 1.00 96.12 174 VAL A C 1
ATOM 1329 O O . VAL A 1 174 ? 8.075 -13.380 13.407 1.00 96.12 174 VAL A O 1
ATOM 1332 N N . LEU A 1 175 ? 8.170 -12.806 11.245 1.00 96.44 175 LEU A N 1
ATOM 1333 C CA . LEU A 1 175 ? 7.955 -14.162 10.729 1.00 96.44 175 LEU A CA 1
ATOM 1334 C C . LEU A 1 175 ? 8.924 -15.181 11.346 1.00 96.44 175 LEU A C 1
ATOM 1336 O O . LEU A 1 175 ? 8.497 -16.265 11.742 1.00 96.44 175 LEU A O 1
ATOM 1340 N N . ALA A 1 176 ? 10.201 -14.817 11.482 1.00 96.56 176 ALA A N 1
ATOM 1341 C CA . ALA A 1 176 ? 11.227 -15.685 12.050 1.00 96.56 176 ALA A CA 1
ATOM 1342 C C . ALA A 1 176 ? 11.010 -16.034 13.536 1.00 96.56 176 ALA A C 1
ATOM 1344 O O . ALA A 1 176 ? 11.549 -17.036 13.999 1.00 96.56 176 ALA A O 1
ATOM 1345 N N . LEU A 1 177 ? 10.214 -15.258 14.286 1.00 94.62 177 LEU A N 1
ATOM 1346 C CA . LEU A 1 177 ? 9.916 -15.564 15.689 1.00 94.62 177 LEU A CA 1
ATOM 1347 C C . LEU A 1 177 ? 9.020 -16.805 15.833 1.00 94.62 177 LEU A C 1
ATOM 1349 O O . LEU A 1 177 ? 9.140 -17.522 16.822 1.00 94.62 177 LEU A O 1
ATOM 1353 N N . GLY A 1 178 ? 8.136 -17.091 14.871 1.00 92.69 178 GLY A N 1
ATOM 1354 C CA . GLY A 1 178 ? 7.262 -18.269 14.905 1.00 92.69 178 GLY A CA 1
ATOM 1355 C C . GLY A 1 178 ? 6.162 -18.194 15.977 1.00 92.69 178 GLY A C 1
ATOM 1356 O O . GLY A 1 178 ? 5.346 -17.271 15.982 1.00 92.69 178 GLY A O 1
ATOM 1357 N N . ALA A 1 179 ? 6.111 -19.181 16.880 1.00 91.31 179 ALA A N 1
ATOM 1358 C CA . ALA A 1 179 ? 5.024 -19.362 17.855 1.00 91.31 179 ALA A CA 1
ATOM 1359 C C . ALA A 1 179 ? 4.696 -18.134 18.745 1.00 91.31 179 ALA A C 1
ATOM 1361 O O . ALA A 1 179 ? 3.509 -17.878 18.966 1.00 91.31 179 ALA A O 1
ATOM 1362 N N . PRO A 1 180 ? 5.669 -17.325 19.217 1.00 92.38 180 PRO A N 1
ATOM 1363 C CA . PRO A 1 180 ? 5.392 -16.086 19.943 1.00 92.38 180 PRO A CA 1
ATOM 1364 C C . PRO A 1 180 ? 4.527 -15.085 19.168 1.00 92.38 180 PRO A C 1
ATOM 1366 O O . PRO A 1 180 ? 3.713 -14.393 19.776 1.00 92.38 180 PRO A O 1
ATOM 1369 N N . VAL A 1 181 ? 4.644 -15.020 17.835 1.00 92.19 181 VAL A N 1
ATOM 1370 C CA . VAL A 1 181 ? 3.796 -14.130 17.023 1.00 92.19 181 VAL A CA 1
ATOM 1371 C C . VAL A 1 181 ? 2.351 -14.591 17.071 1.00 92.19 181 VAL A C 1
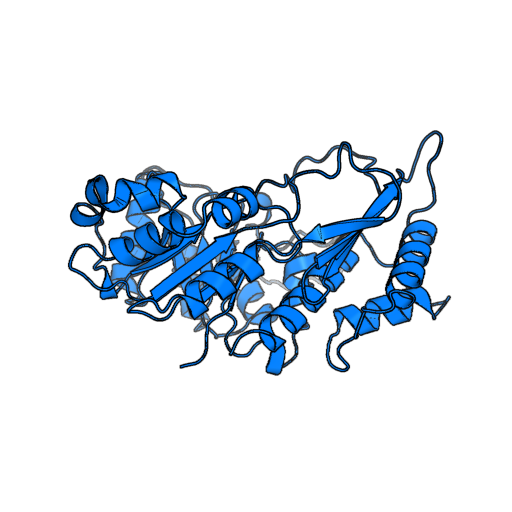ATOM 1373 O O . VAL A 1 181 ? 1.459 -13.786 17.315 1.00 92.19 181 VAL A O 1
ATOM 1376 N N . HIS A 1 182 ? 2.118 -15.893 16.905 1.00 90.88 182 HIS A N 1
ATOM 1377 C CA . HIS A 1 182 ? 0.780 -16.462 17.014 1.00 90.88 182 HIS A CA 1
ATOM 1378 C C . HIS A 1 182 ? 0.156 -16.169 18.387 1.00 90.88 182 HIS A C 1
ATOM 1380 O O . HIS A 1 182 ? -0.966 -15.669 18.455 1.00 90.88 182 HIS A O 1
ATOM 1386 N N . ALA A 1 183 ? 0.905 -16.377 19.476 1.00 90.12 183 ALA A N 1
ATOM 1387 C CA . ALA A 1 183 ? 0.442 -16.060 20.827 1.00 90.12 183 ALA A CA 1
ATOM 1388 C C . ALA A 1 183 ? 0.071 -14.573 20.990 1.00 90.12 183 ALA A C 1
ATOM 1390 O O . ALA A 1 183 ? -0.936 -14.254 21.623 1.00 90.12 183 ALA A O 1
ATOM 1391 N N . ALA A 1 184 ? 0.835 -13.662 20.379 1.00 90.50 184 ALA A N 1
ATOM 1392 C CA . ALA A 1 184 ? 0.533 -12.234 20.407 1.00 90.50 184 ALA A CA 1
ATOM 1393 C C . ALA A 1 184 ? -0.771 -11.890 19.659 1.00 90.50 184 ALA A C 1
ATOM 1395 O O . ALA A 1 184 ? -1.575 -11.108 20.168 1.00 90.50 184 ALA A O 1
ATOM 1396 N N . PHE A 1 185 ? -1.027 -12.513 18.502 1.00 91.00 185 PHE A N 1
ATOM 1397 C CA . PHE A 1 185 ? -2.285 -12.341 17.763 1.00 91.00 185 PHE A CA 1
ATOM 1398 C C . PHE A 1 185 ? -3.488 -12.955 18.500 1.00 91.00 185 PHE A C 1
ATOM 1400 O O . PHE A 1 185 ? -4.571 -12.367 18.495 1.00 91.00 185 PHE A O 1
ATOM 1407 N N . VAL A 1 186 ? -3.317 -14.080 19.201 1.00 87.81 186 VAL A N 1
ATOM 1408 C CA . VAL A 1 186 ? -4.360 -14.637 20.085 1.00 87.81 186 VAL A CA 1
ATOM 1409 C C . VAL A 1 186 ? -4.677 -13.668 21.233 1.00 87.81 186 VAL A C 1
ATOM 1411 O O . VAL A 1 186 ? -5.842 -13.400 21.525 1.00 87.81 186 VAL A O 1
ATOM 1414 N N . ALA A 1 187 ? -3.650 -13.078 21.850 1.00 85.44 187 ALA A N 1
ATOM 1415 C CA . ALA A 1 187 ? -3.797 -12.177 22.993 1.00 85.44 187 ALA A CA 1
ATOM 1416 C C . ALA A 1 187 ? -4.350 -10.780 22.644 1.00 85.44 187 ALA A C 1
ATOM 1418 O O . ALA A 1 187 ? -4.642 -10.005 23.556 1.00 85.44 187 ALA A O 1
ATOM 1419 N N . LEU A 1 188 ? -4.514 -10.448 21.358 1.00 80.25 188 LEU A N 1
ATOM 1420 C CA . LEU A 1 188 ? -4.860 -9.105 20.872 1.00 80.25 188 LEU A CA 1
ATOM 1421 C C . LEU A 1 188 ? -6.232 -8.589 21.338 1.00 80.25 188 LEU A C 1
ATOM 1423 O O . LEU A 1 188 ? -6.485 -7.387 21.324 1.00 80.25 188 LEU A O 1
ATOM 1427 N N . HIS A 1 189 ? -7.121 -9.495 21.742 1.00 69.75 189 HIS A N 1
ATOM 1428 C CA . HIS A 1 189 ? -8.524 -9.190 22.014 1.00 69.75 189 HIS A CA 1
ATOM 1429 C C . HIS A 1 189 ? -8.818 -8.840 23.482 1.00 69.75 189 HIS A C 1
ATOM 1431 O O . HIS A 1 189 ? -9.798 -8.154 23.733 1.00 69.75 189 HIS A O 1
ATOM 1437 N N . LYS A 1 190 ? -8.000 -9.289 24.453 1.00 62.81 190 LYS A N 1
ATOM 1438 C CA . LYS A 1 190 ? -8.116 -9.053 25.922 1.00 62.81 190 LYS A CA 1
ATOM 1439 C C . LYS A 1 190 ? -9.534 -8.759 26.484 1.00 62.81 190 LYS A C 1
ATOM 1441 O O . LYS A 1 190 ? -9.671 -7.915 27.363 1.00 62.81 190 LYS A O 1
ATOM 1446 N N . GLY A 1 191 ? -10.576 -9.461 26.021 1.00 57.31 191 GLY A N 1
ATOM 1447 C CA . GLY A 1 191 ? -11.957 -9.317 26.514 1.00 57.31 191 GLY A CA 1
ATOM 1448 C C . GLY A 1 191 ? -12.954 -8.566 25.615 1.00 57.31 191 GLY A C 1
ATOM 1449 O O . GLY A 1 191 ? -14.105 -8.427 26.017 1.00 57.31 191 GLY A O 1
ATOM 1450 N N . GLY A 1 192 ? -12.579 -8.123 24.409 1.00 68.00 192 GLY A N 1
ATOM 1451 C CA . GLY A 1 192 ? -13.502 -7.528 23.433 1.00 68.00 192 GLY A CA 1
ATOM 1452 C C . GLY A 1 192 ? -13.131 -7.835 21.978 1.00 68.00 192 GLY A C 1
ATOM 1453 O O . GLY A 1 192 ? -11.980 -8.126 21.665 1.00 68.00 192 GLY A O 1
ATOM 1454 N N . ALA A 1 193 ? -14.120 -7.797 21.083 1.00 88.25 193 ALA A N 1
ATOM 1455 C CA . ALA A 1 193 ? -13.929 -8.048 19.656 1.00 88.25 193 ALA A CA 1
ATOM 1456 C C . ALA A 1 193 ? -13.615 -6.748 18.904 1.00 88.25 193 ALA A C 1
ATOM 1458 O O . ALA A 1 193 ? -14.406 -5.804 18.957 1.00 88.25 193 ALA A O 1
ATOM 1459 N N . TRP A 1 194 ? -12.482 -6.703 18.196 1.00 94.06 194 TRP A N 1
ATOM 1460 C CA . TRP A 1 194 ? -12.245 -5.682 17.172 1.00 94.06 194 TRP A CA 1
ATOM 1461 C C . TRP A 1 194 ? -13.241 -5.876 16.025 1.00 94.06 194 TRP A C 1
ATOM 1463 O O . TRP A 1 194 ? -13.629 -7.009 15.734 1.00 94.06 194 TRP A O 1
ATOM 1473 N N . ARG A 1 195 ? -13.629 -4.797 15.337 1.00 95.62 195 ARG A N 1
ATOM 1474 C CA . ARG A 1 195 ? -14.515 -4.890 14.166 1.00 95.62 195 ARG A CA 1
ATOM 1475 C C . ARG A 1 195 ? -13.909 -5.757 13.067 1.00 95.62 195 ARG A C 1
ATOM 1477 O O . ARG A 1 195 ? -14.598 -6.546 12.427 1.00 95.62 195 ARG A O 1
ATOM 1484 N N . SER A 1 196 ? -12.610 -5.589 12.855 1.00 95.94 196 SER A N 1
ATOM 1485 C CA . SER A 1 196 ? -11.787 -6.437 12.003 1.00 95.94 196 SER A CA 1
ATOM 1486 C C . SER A 1 196 ? -10.327 -6.347 12.435 1.00 95.94 196 SER A C 1
ATOM 1488 O O . SER A 1 196 ? -9.936 -5.398 13.119 1.00 95.94 196 SER A O 1
ATOM 1490 N N . VAL A 1 197 ? -9.521 -7.332 12.036 1.00 96.31 197 VAL A N 1
ATOM 1491 C CA . VAL A 1 197 ? -8.079 -7.348 12.293 1.00 96.31 197 VAL A CA 1
ATOM 1492 C C . VAL A 1 197 ? -7.346 -7.618 10.986 1.00 96.31 197 VAL A C 1
ATOM 1494 O O . VAL A 1 197 ? -7.620 -8.602 10.307 1.00 96.31 197 VAL A O 1
ATOM 1497 N N . THR A 1 198 ? -6.402 -6.750 10.637 1.00 98.25 198 THR A N 1
ATOM 1498 C CA . THR A 1 198 ? -5.508 -6.896 9.480 1.00 98.25 198 THR A CA 1
ATOM 1499 C C . THR A 1 198 ? -4.065 -6.962 9.964 1.00 98.25 198 THR A C 1
ATOM 1501 O O . THR A 1 198 ? -3.663 -6.132 10.778 1.00 98.25 198 THR A O 1
ATOM 1504 N N . VAL A 1 199 ? -3.262 -7.890 9.441 1.00 98.12 199 VAL A N 1
ATOM 1505 C CA . VAL A 1 199 ? -1.796 -7.821 9.566 1.00 98.12 199 VAL A CA 1
ATOM 1506 C C . VAL A 1 199 ? -1.212 -7.204 8.302 1.00 98.12 199 VAL A C 1
ATOM 1508 O O . VAL A 1 199 ? -1.584 -7.593 7.197 1.00 98.12 199 VAL A O 1
ATOM 1511 N N . SER A 1 200 ? -0.298 -6.248 8.456 1.00 98.31 200 SER A N 1
ATOM 1512 C CA . SER A 1 200 ? 0.408 -5.629 7.341 1.00 98.31 200 SER A CA 1
ATOM 1513 C C . SER A 1 200 ? 1.910 -5.536 7.548 1.00 98.31 200 SER A C 1
ATOM 1515 O O . SER A 1 200 ? 2.395 -5.385 8.665 1.00 98.31 200 SER A O 1
ATOM 1517 N N . GLY A 1 201 ? 2.660 -5.577 6.453 1.00 97.75 201 GLY A N 1
ATOM 1518 C CA . GLY A 1 201 ? 4.108 -5.382 6.435 1.00 97.75 201 GLY A CA 1
ATOM 1519 C C . GLY A 1 201 ? 4.618 -5.210 5.008 1.00 97.75 201 GLY A C 1
ATOM 1520 O O . GLY A 1 201 ? 3.845 -5.297 4.057 1.00 97.75 201 GLY A O 1
ATOM 1521 N N . GLY A 1 202 ? 5.908 -4.941 4.836 1.00 96.75 202 GLY A N 1
ATOM 1522 C CA . GLY A 1 202 ? 6.500 -4.826 3.504 1.00 96.75 202 GLY A CA 1
ATOM 1523 C C . GLY A 1 202 ? 7.910 -5.391 3.444 1.00 96.75 202 GLY A C 1
ATOM 1524 O O . GLY A 1 202 ? 8.773 -4.971 4.208 1.00 96.75 202 GLY A O 1
ATOM 1525 N N . SER A 1 203 ? 8.154 -6.302 2.499 1.00 96.00 203 SER A N 1
ATOM 1526 C CA . SER A 1 203 ? 9.486 -6.890 2.278 1.00 96.00 203 SER A CA 1
ATOM 1527 C C . SER A 1 203 ? 10.371 -6.098 1.310 1.00 96.00 203 SER A C 1
ATOM 1529 O O . SER A 1 203 ? 11.558 -6.388 1.169 1.00 96.00 203 SER A O 1
ATOM 1531 N N . ILE A 1 204 ? 9.827 -5.086 0.628 1.00 96.44 204 ILE A N 1
ATOM 1532 C CA . ILE A 1 204 ? 10.633 -4.183 -0.198 1.00 96.44 204 ILE A CA 1
ATOM 1533 C C . ILE A 1 204 ? 11.378 -3.199 0.719 1.00 96.44 204 ILE A C 1
ATOM 1535 O O . ILE A 1 204 ? 10.728 -2.494 1.493 1.00 96.44 204 ILE A O 1
ATOM 1539 N N . PRO A 1 205 ? 12.713 -3.074 0.621 1.00 93.06 205 PRO A N 1
ATOM 1540 C CA . PRO A 1 205 ? 13.468 -2.162 1.469 1.00 93.06 205 PRO A CA 1
ATOM 1541 C C . PRO A 1 205 ? 13.184 -0.694 1.124 1.00 93.06 205 PRO A C 1
ATOM 1543 O O . PRO A 1 205 ? 12.790 -0.347 0.004 1.00 93.06 205 PRO A O 1
ATOM 1546 N N . ALA A 1 206 ? 13.445 0.189 2.089 1.00 90.38 206 ALA A N 1
ATOM 1547 C CA . ALA A 1 206 ? 13.307 1.637 1.931 1.00 90.38 206 ALA A CA 1
ATOM 1548 C C . ALA A 1 206 ? 14.182 2.200 0.799 1.00 90.38 206 ALA A C 1
ATOM 1550 O O . ALA A 1 206 ? 13.786 3.116 0.078 1.00 90.38 206 ALA A O 1
ATOM 1551 N N . THR A 1 207 ? 15.373 1.623 0.639 1.00 88.81 207 THR A N 1
ATOM 1552 C CA . THR A 1 207 ? 16.329 1.935 -0.418 1.00 88.81 207 THR A CA 1
ATOM 1553 C C . THR A 1 207 ? 16.919 0.650 -0.984 1.00 88.81 207 THR A C 1
ATOM 1555 O O . THR A 1 207 ? 17.017 -0.360 -0.294 1.00 88.81 207 THR A O 1
ATOM 1558 N N . LEU A 1 208 ? 17.343 0.708 -2.244 1.00 88.94 208 LEU A N 1
ATOM 1559 C CA . LEU A 1 208 ? 18.149 -0.341 -2.865 1.00 88.94 208 LEU A CA 1
ATOM 1560 C C . LEU A 1 208 ? 19.654 -0.036 -2.785 1.00 88.94 208 LEU A C 1
ATOM 1562 O O . LEU A 1 208 ? 20.447 -0.662 -3.480 1.00 88.94 208 LEU A O 1
ATOM 1566 N N . SER A 1 209 ? 20.067 0.934 -1.965 1.00 86.88 209 SER A N 1
ATOM 1567 C CA . SER A 1 209 ? 21.481 1.139 -1.635 1.00 86.88 209 SER A CA 1
ATOM 1568 C C . SER A 1 209 ? 22.078 -0.149 -1.063 1.00 86.88 209 SER A C 1
ATOM 1570 O O . SER A 1 209 ? 21.484 -0.758 -0.179 1.00 86.88 209 SER A O 1
ATOM 1572 N N . GLY A 1 210 ? 23.244 -0.559 -1.565 1.00 87.12 210 GLY A N 1
ATOM 1573 C CA . GLY A 1 210 ? 23.910 -1.802 -1.155 1.00 87.12 210 GLY A CA 1
ATOM 1574 C C . GLY A 1 210 ? 23.437 -3.057 -1.896 1.00 87.12 210 GLY A C 1
ATOM 1575 O O . GLY A 1 210 ? 24.088 -4.091 -1.788 1.00 87.12 210 GLY A O 1
ATOM 1576 N N . TYR A 1 211 ? 22.367 -2.974 -2.693 1.00 91.44 211 TYR A N 1
ATOM 1577 C CA . TYR A 1 211 ? 21.981 -4.063 -3.587 1.00 91.44 211 TYR A CA 1
ATOM 1578 C C . TYR A 1 211 ? 22.838 -4.044 -4.859 1.00 91.44 211 TYR A C 1
ATOM 1580 O O . TYR A 1 211 ? 23.131 -2.963 -5.382 1.00 91.44 211 TYR A O 1
ATOM 1588 N N . PRO A 1 212 ? 23.235 -5.216 -5.386 1.00 92.25 212 PRO A N 1
ATOM 1589 C CA . PRO A 1 212 ? 23.994 -5.281 -6.625 1.00 92.25 212 PRO A CA 1
ATOM 1590 C C . PRO A 1 212 ? 23.145 -4.808 -7.810 1.00 92.25 212 PRO A C 1
ATOM 1592 O O . PRO A 1 212 ? 21.939 -5.053 -7.871 1.00 92.25 212 PRO A O 1
ATOM 1595 N N . VAL A 1 213 ? 23.796 -4.172 -8.791 1.00 93.06 213 VAL A N 1
ATOM 1596 C CA . VAL A 1 213 ? 23.189 -3.922 -10.107 1.00 93.06 213 VAL A CA 1
ATOM 1597 C C . VAL A 1 213 ? 22.786 -5.262 -10.723 1.00 93.06 213 VAL A C 1
ATOM 1599 O O . VAL A 1 213 ? 23.557 -6.219 -10.701 1.00 93.06 213 VAL A O 1
ATOM 1602 N N . GLY A 1 214 ? 21.590 -5.323 -11.304 1.00 93.75 214 GLY A N 1
ATOM 1603 C CA . GLY A 1 214 ? 21.007 -6.552 -11.833 1.00 93.75 214 GLY A CA 1
ATOM 1604 C C . GLY A 1 214 ? 19.767 -6.969 -11.054 1.00 93.75 214 GLY A C 1
ATOM 1605 O O . GLY A 1 214 ? 19.001 -6.122 -10.601 1.00 93.75 214 GLY A O 1
ATOM 1606 N N . ARG A 1 215 ? 19.529 -8.278 -10.948 1.00 95.94 215 ARG A N 1
ATOM 1607 C CA . ARG A 1 215 ? 18.320 -8.835 -10.331 1.00 95.94 215 ARG A CA 1
ATOM 1608 C C . ARG A 1 215 ? 18.618 -9.350 -8.927 1.00 95.94 215 ARG A C 1
ATOM 1610 O O . ARG A 1 215 ? 19.496 -10.187 -8.757 1.00 95.94 215 ARG A O 1
ATOM 1617 N N . THR A 1 216 ? 17.825 -8.910 -7.957 1.00 96.81 216 THR A N 1
ATOM 1618 C CA . THR A 1 216 ? 17.758 -9.474 -6.606 1.00 96.81 216 THR A CA 1
ATOM 1619 C C . THR A 1 216 ? 16.366 -10.043 -6.360 1.00 96.81 216 THR A C 1
ATOM 1621 O O . THR A 1 216 ? 15.371 -9.413 -6.717 1.00 96.81 216 THR A O 1
ATOM 1624 N N . MET A 1 217 ? 16.297 -11.226 -5.755 1.00 97.38 217 MET A N 1
ATOM 1625 C CA . MET A 1 217 ? 15.041 -11.839 -5.323 1.00 97.38 217 MET A CA 1
ATOM 1626 C C . MET A 1 217 ? 14.818 -11.521 -3.846 1.00 97.38 217 MET A C 1
ATOM 1628 O O . MET A 1 217 ? 15.734 -11.678 -3.042 1.00 97.38 217 MET A O 1
ATOM 1632 N N . LEU A 1 218 ? 13.623 -11.052 -3.497 1.00 97.44 218 LEU A N 1
ATOM 1633 C CA . LEU A 1 218 ? 13.224 -10.782 -2.115 1.00 97.44 218 LEU A CA 1
ATOM 1634 C C . LEU A 1 218 ? 11.996 -11.615 -1.771 1.00 97.44 218 LEU A C 1
ATOM 1636 O O . LEU A 1 218 ? 11.022 -11.583 -2.514 1.00 97.44 218 LEU A O 1
ATOM 1640 N N . ALA A 1 219 ? 12.002 -12.320 -0.643 1.00 98.19 219 ALA A N 1
ATOM 1641 C CA . ALA A 1 219 ? 10.838 -13.084 -0.202 1.00 98.19 219 ALA A CA 1
ATOM 1642 C C . ALA A 1 219 ? 9.642 -12.171 0.115 1.00 98.19 219 ALA A C 1
ATOM 1644 O O . ALA A 1 219 ? 9.814 -11.069 0.632 1.00 98.19 219 ALA A O 1
ATOM 1645 N N . ARG A 1 220 ? 8.422 -12.656 -0.135 1.00 98.31 220 ARG A N 1
ATOM 1646 C CA . ARG A 1 220 ? 7.165 -12.041 0.320 1.00 98.31 220 ARG A CA 1
ATOM 1647 C C . ARG A 1 220 ? 6.861 -12.458 1.756 1.00 98.31 220 ARG A C 1
ATOM 1649 O O . ARG A 1 220 ? 5.927 -13.219 2.018 1.00 98.31 220 ARG A O 1
ATOM 1656 N N . SER A 1 221 ? 7.695 -12.001 2.689 1.00 98.38 221 SER A N 1
ATOM 1657 C CA . SER A 1 221 ? 7.596 -12.373 4.106 1.00 98.38 221 SER A CA 1
ATOM 1658 C C . SER A 1 221 ? 6.262 -11.954 4.724 1.00 98.38 221 SER A C 1
ATOM 1660 O O . SER A 1 221 ? 5.752 -12.645 5.600 1.00 98.38 221 SER A O 1
ATOM 1662 N N . GLU A 1 222 ? 5.654 -10.870 4.235 1.00 98.19 222 GLU A N 1
ATOM 1663 C CA . GLU A 1 222 ? 4.308 -10.453 4.630 1.00 98.19 222 GLU A CA 1
ATOM 1664 C C . GLU A 1 222 ? 3.237 -11.500 4.292 1.00 98.19 222 GLU A C 1
ATOM 1666 O O . GLU A 1 222 ? 2.447 -11.870 5.162 1.00 98.19 222 GLU A O 1
ATOM 1671 N N . LEU A 1 223 ? 3.248 -12.042 3.068 1.00 98.44 223 LEU A N 1
ATOM 1672 C CA . LEU A 1 223 ? 2.287 -13.059 2.640 1.00 98.44 223 LEU A CA 1
ATOM 1673 C C . LEU A 1 223 ? 2.538 -14.387 3.367 1.00 98.44 223 LEU A C 1
ATOM 1675 O O . LEU A 1 223 ? 1.590 -15.076 3.751 1.00 98.44 223 LEU A O 1
ATOM 1679 N N . ALA A 1 224 ? 3.809 -14.734 3.584 1.00 98.38 224 ALA A N 1
ATOM 1680 C CA . ALA A 1 224 ? 4.200 -15.926 4.329 1.00 98.38 224 ALA A CA 1
ATOM 1681 C C . ALA A 1 224 ? 3.748 -15.862 5.798 1.00 98.38 224 ALA A C 1
ATOM 1683 O O . ALA A 1 224 ? 3.187 -16.837 6.299 1.00 98.38 224 ALA A O 1
ATOM 1684 N N . LEU A 1 225 ? 3.919 -14.714 6.465 1.00 98.00 225 LEU A N 1
ATOM 1685 C CA . LEU A 1 225 ? 3.454 -14.502 7.836 1.00 98.00 225 LEU A CA 1
ATOM 1686 C C . LEU A 1 225 ? 1.938 -14.610 7.951 1.00 98.00 225 LEU A C 1
ATOM 1688 O O . LEU A 1 225 ? 1.445 -15.360 8.792 1.00 98.00 225 LEU A O 1
ATOM 1692 N N . TRP A 1 226 ? 1.200 -13.904 7.097 1.00 97.88 226 TRP A N 1
ATOM 1693 C CA . TRP A 1 226 ? -0.257 -13.986 7.098 1.00 97.88 226 TRP A CA 1
ATOM 1694 C C . TRP A 1 226 ? -0.739 -15.423 6.853 1.00 97.88 226 TRP A C 1
ATOM 1696 O O . TRP A 1 226 ? -1.579 -15.929 7.593 1.00 97.88 226 TRP A O 1
ATOM 1706 N N . SER A 1 227 ? -0.131 -16.129 5.894 1.00 96.88 227 SER A N 1
ATOM 1707 C CA . SER A 1 227 ? -0.455 -17.533 5.610 1.00 96.88 227 SER A CA 1
ATOM 1708 C C . SER A 1 227 ? -0.178 -18.452 6.805 1.00 96.88 227 SER A C 1
ATOM 1710 O O . SER A 1 227 ? -0.939 -19.388 7.051 1.00 96.88 227 SER A O 1
ATOM 1712 N N . ALA A 1 228 ? 0.904 -18.209 7.550 1.00 96.38 228 ALA A N 1
ATOM 1713 C CA . ALA A 1 228 ? 1.230 -18.966 8.755 1.00 96.38 228 ALA A CA 1
ATOM 1714 C C . ALA A 1 228 ? 0.212 -18.712 9.880 1.00 96.38 228 ALA A C 1
ATOM 1716 O O . ALA A 1 228 ? -0.249 -19.665 10.506 1.00 96.38 228 ALA A O 1
ATOM 1717 N N . LEU A 1 229 ? -0.192 -17.455 10.091 1.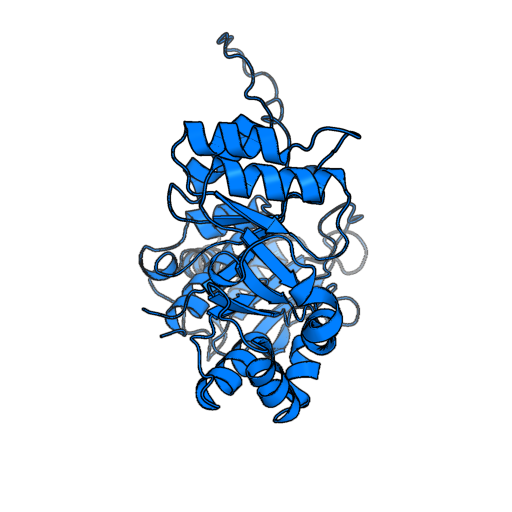00 94.75 229 LEU A N 1
ATOM 1718 C CA . LEU A 1 229 ? -1.199 -17.083 11.091 1.00 94.75 229 LEU A CA 1
ATOM 1719 C C . LEU A 1 229 ? -2.585 -17.650 10.760 1.00 94.75 229 LEU A C 1
ATOM 1721 O O . LEU A 1 229 ? -3.257 -18.165 11.648 1.00 94.75 229 LEU A O 1
ATOM 1725 N N . GLN A 1 230 ? -2.979 -17.641 9.485 1.00 92.56 230 GLN A N 1
ATOM 1726 C CA . GLN A 1 230 ? -4.233 -18.253 9.038 1.00 92.56 230 GLN A CA 1
ATOM 1727 C C . GLN A 1 230 ? -4.260 -19.763 9.298 1.00 92.56 230 GLN A C 1
ATOM 1729 O O . GLN A 1 230 ? -5.262 -20.292 9.771 1.00 92.56 230 GLN A O 1
ATOM 1734 N N . LYS A 1 231 ? -3.149 -20.466 9.037 1.00 92.06 231 LYS A N 1
ATOM 1735 C CA . LYS A 1 231 ? -3.031 -21.910 9.305 1.00 92.06 231 LYS A CA 1
ATOM 1736 C C . LYS A 1 231 ? -3.046 -22.238 10.797 1.00 92.06 231 LYS A C 1
ATOM 1738 O O . LYS A 1 231 ? -3.563 -23.283 11.179 1.00 92.06 231 LYS A O 1
ATOM 1743 N N . ALA A 1 232 ? -2.498 -21.356 11.630 1.00 87.12 232 ALA A N 1
ATOM 1744 C CA . ALA A 1 232 ? -2.463 -21.532 13.079 1.00 87.12 232 ALA A CA 1
ATOM 1745 C C . ALA A 1 232 ? -3.840 -21.367 13.760 1.00 87.12 232 ALA A C 1
ATOM 1747 O O . ALA A 1 232 ? -3.963 -21.709 14.930 1.00 87.12 232 ALA A O 1
ATOM 1748 N N . SER A 1 233 ? -4.872 -20.950 13.010 1.00 81.25 233 SER A N 1
ATOM 1749 C CA . SER A 1 233 ? -6.270 -20.804 13.445 1.00 81.25 233 SER A CA 1
ATOM 1750 C C . SER A 1 233 ? -6.464 -19.790 14.576 1.00 81.25 233 SER A C 1
ATOM 1752 O O . SER A 1 233 ? -6.430 -20.111 15.761 1.00 81.25 233 SER A O 1
ATOM 1754 N N . LEU A 1 234 ? -6.740 -18.546 14.190 1.00 88.88 234 LEU A N 1
ATOM 1755 C CA . LEU A 1 234 ? -7.166 -17.492 15.107 1.00 88.88 234 LEU A CA 1
ATOM 1756 C C . LEU A 1 234 ? -8.679 -17.584 15.361 1.00 88.88 234 LEU A C 1
ATOM 1758 O O . LEU A 1 234 ? -9.439 -18.039 14.509 1.00 88.88 234 LEU A O 1
ATOM 1762 N N . SER A 1 235 ? -9.141 -17.101 16.518 1.00 89.12 235 SER A N 1
ATOM 1763 C CA . SER A 1 235 ? -10.574 -17.050 16.871 1.00 89.12 235 SER A CA 1
ATOM 1764 C C . SER A 1 235 ? -11.376 -16.000 16.086 1.00 89.12 235 SER A C 1
ATOM 1766 O O . SER A 1 235 ? -12.548 -15.763 16.369 1.00 89.12 235 SER A O 1
ATOM 1768 N N . TYR A 1 236 ? -10.740 -15.350 15.115 1.00 90.81 236 TYR A N 1
ATOM 1769 C CA . TYR A 1 236 ? -11.268 -14.275 14.293 1.00 90.81 236 TYR A CA 1
ATOM 1770 C C . TYR A 1 236 ? -10.649 -14.356 12.895 1.00 90.81 236 TYR A C 1
ATOM 1772 O O . TYR A 1 236 ? -9.563 -14.908 12.709 1.00 90.81 236 TYR A O 1
ATOM 1780 N N . GLN A 1 237 ? -11.332 -13.782 11.905 1.00 92.12 237 GLN A N 1
ATOM 1781 C CA . GLN A 1 237 ? -10.778 -13.651 10.560 1.00 92.12 237 GLN A CA 1
ATOM 1782 C C . GLN A 1 237 ? -9.617 -12.650 10.572 1.00 92.12 237 GLN A C 1
ATOM 1784 O O . GLN A 1 237 ? -9.797 -11.503 10.985 1.00 92.12 237 GLN A O 1
ATOM 1789 N N . LEU A 1 238 ? -8.450 -13.071 10.079 1.00 95.69 238 LEU A N 1
ATOM 1790 C CA . LEU A 1 238 ? -7.306 -12.192 9.869 1.00 95.69 238 LEU A CA 1
ATOM 1791 C C . LEU A 1 238 ? -7.218 -11.773 8.400 1.00 95.69 238 LEU A C 1
ATOM 1793 O O . LEU A 1 238 ? -6.980 -12.590 7.507 1.00 95.69 238 LEU A O 1
ATOM 1797 N N . ASP A 1 239 ? -7.363 -10.478 8.163 1.00 97.94 239 ASP A N 1
ATOM 1798 C CA . ASP A 1 239 ? -7.189 -9.875 6.850 1.00 97.94 239 ASP A CA 1
ATOM 1799 C C . ASP A 1 239 ? -5.709 -9.636 6.525 1.00 97.94 239 ASP A C 1
ATOM 1801 O O . ASP A 1 239 ? -4.848 -9.550 7.411 1.00 97.94 239 ASP A O 1
ATOM 1805 N N . PHE A 1 240 ? -5.416 -9.511 5.232 1.00 98.69 240 PHE A N 1
ATOM 1806 C CA . PHE A 1 240 ? -4.066 -9.294 4.728 1.00 98.69 240 PHE A CA 1
ATOM 1807 C C . PHE A 1 240 ? -3.884 -7.847 4.274 1.00 98.69 240 PHE A C 1
ATOM 1809 O O . PHE A 1 240 ? -4.716 -7.303 3.550 1.00 98.69 240 PHE A O 1
ATOM 1816 N N . GLY A 1 241 ? -2.770 -7.226 4.640 1.00 98.56 241 GLY A N 1
ATOM 1817 C CA . GLY A 1 241 ? -2.351 -5.946 4.092 1.00 98.56 241 GLY A CA 1
ATOM 1818 C C . GLY A 1 241 ? -0.860 -5.916 3.797 1.00 98.56 241 GLY A C 1
ATOM 1819 O O . GLY A 1 241 ? -0.075 -6.676 4.356 1.00 98.56 241 GLY A O 1
ATOM 1820 N N . ASP A 1 242 ? -0.450 -5.011 2.923 1.00 98.69 242 ASP A N 1
ATOM 1821 C CA . ASP A 1 242 ? 0.959 -4.758 2.634 1.00 98.69 242 ASP A CA 1
ATOM 1822 C C . ASP A 1 242 ? 1.155 -3.372 2.012 1.00 98.69 242 ASP A C 1
ATOM 1824 O O . ASP A 1 242 ? 0.226 -2.572 1.923 1.00 98.69 242 ASP A O 1
ATOM 1828 N N . TYR A 1 243 ? 2.382 -3.071 1.594 1.00 98.06 243 TYR A N 1
ATOM 1829 C CA . TYR A 1 243 ? 2.741 -1.821 0.913 1.00 98.06 243 TYR A CA 1
ATOM 1830 C C . TYR A 1 243 ? 2.891 -2.016 -0.605 1.00 98.06 243 TYR A C 1
ATOM 1832 O O . TYR A 1 243 ? 3.625 -1.284 -1.281 1.00 98.06 243 TYR A O 1
ATOM 1840 N N . ALA A 1 244 ? 2.229 -3.042 -1.147 1.00 97.44 244 ALA A N 1
ATOM 1841 C CA . ALA A 1 244 ? 2.375 -3.519 -2.510 1.00 97.44 244 ALA A CA 1
ATOM 1842 C C . ALA A 1 244 ? 3.848 -3.711 -2.926 1.00 97.44 244 ALA A C 1
ATOM 1844 O O . ALA A 1 244 ? 4.507 -4.676 -2.551 1.00 97.44 244 ALA A O 1
ATOM 1845 N N . THR A 1 245 ? 4.394 -2.772 -3.707 1.00 96.25 245 THR A N 1
ATOM 1846 C CA . THR A 1 245 ? 5.784 -2.816 -4.202 1.00 96.25 245 THR A CA 1
ATOM 1847 C C . THR A 1 245 ? 6.626 -1.626 -3.734 1.00 96.25 245 THR A C 1
ATOM 1849 O O . THR A 1 245 ? 7.744 -1.401 -4.216 1.00 96.25 245 THR A O 1
ATOM 1852 N N . ILE A 1 246 ? 6.119 -0.831 -2.795 1.00 92.50 246 ILE A N 1
ATOM 1853 C CA . ILE A 1 246 ? 6.821 0.317 -2.220 1.00 92.50 246 ILE A CA 1
ATOM 1854 C C . ILE A 1 246 ? 7.269 -0.063 -0.813 1.00 92.50 246 ILE A C 1
ATOM 1856 O O . ILE A 1 246 ? 6.512 -0.652 -0.054 1.00 92.50 246 ILE A O 1
ATOM 1860 N N . GLY A 1 247 ? 8.517 0.248 -0.463 1.00 92.31 247 GLY A N 1
ATOM 1861 C CA . GLY A 1 247 ? 8.989 -0.025 0.889 1.00 92.31 247 GLY A CA 1
ATOM 1862 C C . GLY A 1 247 ? 8.241 0.840 1.913 1.00 92.31 247 GLY A C 1
ATOM 1863 O O . GLY A 1 247 ? 8.010 2.023 1.627 1.00 92.31 247 GLY A O 1
ATOM 1864 N N . PRO A 1 248 ? 7.885 0.297 3.090 1.00 91.44 248 PRO A N 1
ATOM 1865 C CA . PRO A 1 248 ? 7.156 1.029 4.130 1.00 91.44 248 PRO A CA 1
ATOM 1866 C C . PRO A 1 248 ? 7.846 2.355 4.472 1.00 91.44 248 PRO A C 1
ATOM 1868 O O . PRO A 1 248 ? 7.240 3.428 4.376 1.00 91.44 248 PRO A O 1
ATOM 1871 N N . ASP A 1 249 ? 9.160 2.289 4.688 1.00 89.00 249 ASP A N 1
ATOM 1872 C CA . ASP A 1 249 ? 9.998 3.422 5.091 1.00 89.00 249 ASP A CA 1
ATOM 1873 C C . ASP A 1 249 ? 10.627 4.165 3.898 1.00 89.00 249 ASP A C 1
ATOM 1875 O O . ASP A 1 249 ? 11.478 5.037 4.062 1.00 89.00 249 ASP A O 1
ATOM 1879 N N . ALA A 1 250 ? 10.229 3.839 2.661 1.00 87.75 250 ALA A N 1
ATOM 1880 C CA . ALA A 1 250 ? 10.795 4.474 1.476 1.00 87.75 250 ALA A CA 1
ATOM 1881 C C . ALA A 1 250 ? 10.407 5.959 1.411 1.00 87.75 250 ALA A C 1
ATOM 1883 O O . ALA A 1 250 ? 9.224 6.301 1.269 1.00 87.75 250 ALA A O 1
ATOM 1884 N N . ALA A 1 251 ? 11.401 6.849 1.432 1.00 82.81 251 ALA A N 1
ATOM 1885 C CA . ALA A 1 251 ? 11.194 8.246 1.080 1.00 82.81 251 ALA A CA 1
ATOM 1886 C C . ALA A 1 251 ? 10.718 8.327 -0.376 1.00 82.81 251 ALA A C 1
ATOM 1888 O O . ALA A 1 251 ? 11.271 7.688 -1.269 1.00 82.81 251 ALA A O 1
ATOM 1889 N N . THR A 1 252 ? 9.666 9.103 -0.625 1.00 76.88 252 THR A N 1
ATOM 1890 C CA . THR A 1 252 ? 9.113 9.281 -1.980 1.00 76.88 252 THR A CA 1
ATOM 1891 C C . THR A 1 252 ? 9.129 10.740 -2.428 1.00 76.88 252 THR A C 1
ATOM 1893 O O . THR A 1 252 ? 8.589 11.066 -3.486 1.00 76.88 252 THR A O 1
ATOM 1896 N N . GLU A 1 253 ? 9.714 11.622 -1.620 1.00 77.50 253 GLU A N 1
ATOM 1897 C CA . GLU A 1 253 ? 9.752 13.074 -1.794 1.00 77.50 253 GLU A CA 1
ATOM 1898 C C . GLU A 1 253 ? 11.162 13.586 -1.531 1.00 77.50 253 GLU A C 1
ATOM 1900 O O . GLU A 1 253 ? 11.939 12.921 -0.850 1.00 77.50 253 GLU A O 1
ATOM 1905 N N . GLY A 1 254 ? 11.508 14.733 -2.122 1.00 73.81 254 GLY A N 1
ATOM 1906 C CA . GLY A 1 254 ? 12.826 15.347 -1.934 1.00 73.81 254 GLY A CA 1
ATOM 1907 C C . GLY A 1 254 ? 14.005 14.508 -2.441 1.00 73.81 254 GLY A C 1
ATOM 1908 O O . GLY A 1 254 ? 15.144 14.784 -2.080 1.00 73.81 254 GLY A O 1
ATOM 1909 N N . ILE A 1 255 ? 13.762 13.485 -3.269 1.00 75.12 255 ILE A N 1
ATOM 1910 C CA . ILE A 1 255 ? 14.826 12.605 -3.758 1.00 75.12 255 ILE A CA 1
ATOM 1911 C C . ILE A 1 255 ? 15.672 13.363 -4.788 1.00 75.12 255 ILE A C 1
ATOM 1913 O O . ILE A 1 255 ? 15.234 13.594 -5.918 1.00 75.12 255 ILE A O 1
ATOM 1917 N N . ALA A 1 256 ? 16.889 13.739 -4.396 1.00 70.50 256 ALA A N 1
ATOM 1918 C CA . ALA A 1 256 ? 17.846 14.391 -5.279 1.00 70.50 256 ALA A CA 1
ATOM 1919 C C . ALA A 1 256 ? 18.285 13.436 -6.405 1.00 70.50 256 ALA A C 1
ATOM 1921 O O . ALA A 1 256 ? 18.678 12.293 -6.168 1.00 70.50 256 ALA A O 1
ATOM 1922 N N . GLY A 1 257 ? 18.191 13.903 -7.651 1.00 70.31 257 GLY A N 1
ATOM 1923 C CA . GLY A 1 257 ? 18.627 13.149 -8.825 1.00 70.31 257 GLY A CA 1
ATOM 1924 C C . GLY A 1 257 ? 20.130 13.289 -9.108 1.00 70.31 257 GLY A C 1
ATOM 1925 O O . GLY A 1 257 ? 20.777 14.178 -8.557 1.00 70.31 257 GLY A O 1
ATOM 1926 N N . PRO A 1 258 ? 20.685 12.471 -10.025 1.00 70.75 258 PRO A N 1
ATOM 1927 C CA . PRO A 1 258 ? 20.034 11.388 -10.768 1.00 70.75 258 PRO A CA 1
ATOM 1928 C C . PRO A 1 258 ? 19.943 10.083 -9.957 1.00 70.75 258 PRO A C 1
ATOM 1930 O O . PRO A 1 258 ? 20.939 9.609 -9.412 1.00 70.75 258 PRO A O 1
ATOM 1933 N N . VAL A 1 259 ? 18.758 9.466 -9.937 1.00 78.50 259 VAL A N 1
ATOM 1934 C CA . VAL A 1 259 ? 18.529 8.171 -9.274 1.00 78.50 259 VAL A CA 1
ATOM 1935 C C . VAL A 1 259 ? 18.691 6.991 -10.240 1.00 78.50 259 VAL A C 1
ATOM 1937 O O . VAL A 1 259 ? 18.454 7.158 -11.442 1.00 78.50 259 VAL A O 1
ATOM 1940 N N . PRO A 1 260 ? 19.092 5.804 -9.750 1.00 85.81 260 PRO A N 1
ATOM 1941 C CA . PRO A 1 260 ? 19.084 4.578 -10.543 1.00 85.81 260 PRO A CA 1
ATOM 1942 C C . PRO A 1 260 ? 17.690 4.226 -11.077 1.00 85.81 260 PRO A C 1
ATOM 1944 O O . PRO A 1 260 ? 16.672 4.521 -10.444 1.00 85.81 260 PRO A O 1
ATOM 1947 N N . ILE A 1 261 ? 17.648 3.578 -12.241 1.00 91.81 261 ILE A N 1
ATOM 1948 C CA . ILE A 1 261 ? 16.407 3.073 -12.832 1.00 91.81 261 ILE A CA 1
ATOM 1949 C C . ILE A 1 261 ? 16.094 1.703 -12.245 1.00 91.81 261 ILE A C 1
ATOM 1951 O O . ILE A 1 261 ? 16.741 0.725 -12.585 1.00 91.81 261 ILE A O 1
ATOM 1955 N N . ASN A 1 262 ? 15.093 1.641 -11.369 1.00 93.50 262 ASN A N 1
ATOM 1956 C CA . ASN A 1 262 ? 14.718 0.407 -10.687 1.00 93.50 262 ASN A CA 1
ATOM 1957 C C . ASN A 1 262 ? 13.330 -0.065 -11.123 1.00 93.50 262 ASN A C 1
ATOM 1959 O O . ASN A 1 262 ? 12.428 0.751 -11.331 1.00 93.50 262 ASN A O 1
ATOM 1963 N N . VAL A 1 263 ? 13.157 -1.381 -11.215 1.00 96.12 263 VAL A N 1
ATOM 1964 C CA . VAL A 1 263 ? 11.892 -2.049 -11.548 1.00 96.12 263 VAL A CA 1
ATOM 1965 C C . VAL A 1 263 ? 11.639 -3.163 -10.540 1.00 96.12 263 VAL A C 1
ATOM 1967 O O . VAL A 1 263 ? 12.575 -3.789 -10.054 1.00 96.12 263 VAL A O 1
ATOM 1970 N N . LYS A 1 264 ? 10.375 -3.411 -10.203 1.00 97.56 264 LYS A N 1
ATOM 1971 C CA . LYS A 1 264 ? 9.973 -4.504 -9.317 1.00 97.56 264 LYS A CA 1
ATOM 1972 C C . LYS A 1 264 ? 8.899 -5.316 -10.015 1.00 97.56 264 LYS A C 1
ATOM 1974 O O . LYS A 1 264 ? 8.026 -4.753 -10.664 1.00 97.56 264 LYS A O 1
ATOM 1979 N N . TYR A 1 265 ? 8.953 -6.626 -9.870 1.00 98.56 265 TYR A N 1
ATOM 1980 C CA . TYR A 1 265 ? 7.940 -7.519 -10.401 1.00 98.56 265 TYR A CA 1
ATOM 1981 C C . TYR A 1 265 ? 7.555 -8.529 -9.327 1.00 98.56 265 TYR A C 1
ATOM 1983 O O . TYR A 1 265 ? 8.427 -9.149 -8.720 1.00 98.56 265 TYR A O 1
ATOM 1991 N N . THR A 1 266 ? 6.258 -8.659 -9.064 1.00 98.62 266 THR A N 1
ATOM 1992 C CA . THR A 1 266 ? 5.751 -9.566 -8.028 1.00 98.62 266 THR A CA 1
ATOM 1993 C C . THR A 1 266 ? 5.537 -10.950 -8.629 1.00 98.62 266 THR A C 1
ATOM 1995 O O . THR A 1 266 ? 4.815 -11.099 -9.613 1.00 98.62 266 THR A O 1
ATOM 1998 N N . LEU A 1 267 ? 6.168 -11.946 -8.017 1.00 98.50 267 LEU A N 1
ATOM 1999 C CA . LEU A 1 267 ? 5.978 -13.374 -8.248 1.00 98.50 267 LEU A CA 1
ATOM 2000 C C . LEU A 1 267 ? 5.171 -13.964 -7.082 1.00 98.50 267 LEU A C 1
ATOM 2002 O O . LEU A 1 267 ? 4.894 -13.290 -6.087 1.00 98.50 267 LEU A O 1
ATOM 2006 N N . THR A 1 268 ? 4.791 -15.237 -7.185 1.00 97.38 268 THR A N 1
ATOM 2007 C CA . THR A 1 268 ? 3.916 -15.905 -6.206 1.00 97.38 268 THR A CA 1
ATOM 2008 C C . THR A 1 268 ? 4.415 -15.759 -4.764 1.00 97.38 268 THR A C 1
ATOM 2010 O O . THR A 1 268 ? 3.638 -15.379 -3.891 1.00 97.38 268 THR A O 1
ATOM 2013 N N . SER A 1 269 ? 5.705 -15.992 -4.511 1.00 97.31 269 SER A N 1
ATOM 2014 C CA . SER A 1 269 ? 6.310 -15.965 -3.167 1.00 97.31 269 SER A CA 1
ATOM 2015 C C . SER A 1 269 ? 7.439 -14.946 -3.009 1.00 97.31 269 SER A C 1
ATOM 2017 O O . SER A 1 269 ? 8.023 -14.842 -1.932 1.00 97.31 269 SER A O 1
ATOM 2019 N N . GLU A 1 270 ? 7.773 -14.204 -4.064 1.00 98.00 270 GLU A N 1
ATOM 2020 C CA . GLU A 1 270 ? 8.950 -13.335 -4.103 1.00 98.00 270 GLU A CA 1
ATOM 2021 C C . GLU A 1 270 ? 8.694 -12.068 -4.924 1.00 98.00 270 GLU A C 1
ATOM 2023 O O . GLU A 1 270 ? 7.778 -11.992 -5.739 1.00 98.00 270 GLU A O 1
ATOM 2028 N N . PHE A 1 271 ? 9.559 -11.080 -4.755 1.00 98.44 271 PHE A N 1
ATOM 2029 C CA . PHE A 1 271 ? 9.724 -9.955 -5.653 1.00 98.44 271 PHE A CA 1
ATOM 2030 C C . PHE A 1 271 ? 11.014 -10.141 -6.447 1.00 98.44 271 PHE A C 1
ATOM 2032 O O . PHE A 1 271 ? 12.087 -10.285 -5.863 1.00 98.44 271 PHE A O 1
ATOM 2039 N N . ALA A 1 272 ? 10.930 -10.058 -7.772 1.00 98.19 272 ALA A N 1
ATOM 2040 C CA . ALA A 1 272 ? 12.095 -9.824 -8.612 1.00 98.19 272 ALA A CA 1
ATOM 2041 C C . ALA A 1 272 ? 12.354 -8.312 -8.672 1.00 98.19 272 ALA A C 1
ATOM 2043 O O . ALA A 1 272 ? 11.593 -7.556 -9.282 1.00 98.19 272 ALA A O 1
ATOM 2044 N N . VAL A 1 273 ? 13.417 -7.860 -8.011 1.00 97.75 273 VAL A N 1
ATOM 2045 C CA . VAL A 1 273 ? 13.837 -6.458 -7.978 1.00 97.75 273 VAL A CA 1
ATOM 2046 C C . VAL A 1 273 ? 15.015 -6.264 -8.917 1.00 97.75 273 VAL A C 1
ATOM 2048 O O . VAL A 1 273 ? 16.072 -6.862 -8.746 1.00 97.75 273 VAL A O 1
ATOM 2051 N N . TYR A 1 274 ? 14.834 -5.400 -9.904 1.00 97.00 274 TYR A N 1
ATOM 2052 C CA . TYR A 1 274 ? 15.846 -5.035 -10.879 1.00 97.00 274 TYR A CA 1
ATOM 2053 C C . TYR A 1 274 ? 16.439 -3.687 -10.490 1.00 97.00 274 TYR A C 1
ATOM 2055 O O . TYR A 1 274 ? 15.750 -2.664 -10.527 1.00 97.00 274 TYR A O 1
ATOM 2063 N N . HIS A 1 275 ? 17.707 -3.704 -10.096 1.00 94.81 275 HIS A N 1
ATOM 2064 C CA . HIS A 1 275 ? 18.493 -2.525 -9.783 1.00 94.81 275 HIS A CA 1
ATOM 2065 C C . HIS A 1 275 ? 19.288 -2.098 -11.018 1.00 94.81 275 HIS A C 1
ATOM 2067 O O . HIS A 1 275 ? 20.165 -2.828 -11.488 1.00 94.81 275 HIS A O 1
ATOM 2073 N N . GLY A 1 276 ? 18.969 -0.930 -11.564 1.00 94.19 276 GLY A N 1
ATOM 2074 C CA . GLY A 1 276 ? 19.670 -0.371 -12.715 1.00 94.19 276 GLY A CA 1
ATOM 2075 C C . GLY A 1 276 ? 20.799 0.572 -12.316 1.00 94.19 276 GLY A C 1
ATOM 2076 O O . GLY A 1 276 ? 21.304 0.574 -11.198 1.00 94.19 276 GLY A O 1
ATOM 2077 N N . VAL A 1 277 ? 21.187 1.419 -13.259 1.00 93.44 277 VAL A N 1
ATOM 2078 C CA . VAL A 1 277 ? 22.190 2.470 -13.082 1.00 93.44 277 VAL A CA 1
ATOM 2079 C C . VAL A 1 277 ? 21.567 3.844 -13.313 1.00 93.44 277 VAL A C 1
ATOM 20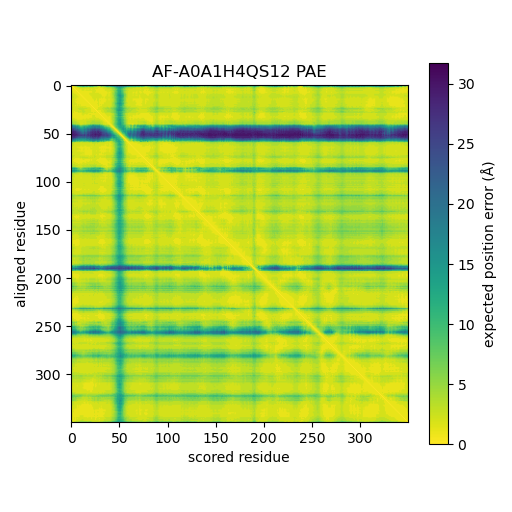81 O O . VAL A 1 277 ? 20.439 3.985 -13.798 1.00 93.44 277 VAL A O 1
ATOM 2084 N N . ARG A 1 278 ? 22.306 4.894 -12.953 1.00 91.81 278 ARG A N 1
ATOM 2085 C CA . ARG A 1 278 ? 21.900 6.286 -13.192 1.00 91.81 278 ARG A CA 1
ATOM 2086 C C . ARG A 1 278 ? 21.752 6.557 -14.693 1.00 91.81 278 ARG A C 1
ATOM 2088 O O . ARG A 1 278 ? 22.299 5.843 -15.529 1.00 91.81 278 ARG A O 1
ATOM 2095 N N . THR A 1 279 ? 21.041 7.628 -15.036 1.00 90.81 279 THR A N 1
ATOM 2096 C CA . THR A 1 279 ? 20.810 8.037 -16.435 1.00 90.81 279 THR A CA 1
ATOM 2097 C C . THR A 1 279 ? 21.776 9.112 -16.934 1.00 90.81 279 THR A C 1
ATOM 2099 O O . THR A 1 279 ? 21.670 9.534 -18.081 1.00 90.81 279 THR A O 1
ATOM 2102 N N . LYS A 1 280 ? 22.659 9.616 -16.064 1.00 88.06 280 LYS A N 1
ATOM 2103 C CA . LYS A 1 280 ? 23.679 10.626 -16.371 1.00 88.06 280 LYS A CA 1
ATOM 2104 C C . LYS A 1 280 ? 24.952 10.344 -15.569 1.00 88.06 280 LYS A C 1
ATOM 2106 O O . LYS A 1 280 ? 24.861 9.804 -14.465 1.00 88.06 280 LYS A O 1
ATOM 2111 N N . GLY A 1 281 ? 26.098 10.766 -16.101 1.00 88.50 281 GLY A N 1
ATOM 2112 C CA . GLY A 1 281 ? 27.421 10.597 -15.489 1.00 88.50 281 GLY A CA 1
ATOM 2113 C C . GLY A 1 281 ? 28.138 9.301 -15.902 1.00 88.50 281 GLY A C 1
ATOM 2114 O O . GLY A 1 281 ? 27.594 8.522 -16.693 1.00 88.50 281 GLY A O 1
ATOM 2115 N N . PRO A 1 282 ? 29.360 9.064 -15.394 1.00 86.81 282 PRO A N 1
ATOM 2116 C CA . PRO A 1 282 ? 30.130 7.856 -15.692 1.00 86.81 282 PRO A CA 1
ATOM 2117 C C . PRO A 1 282 ? 29.357 6.575 -15.345 1.00 86.81 282 PRO A C 1
ATOM 2119 O O . PRO A 1 282 ? 28.707 6.501 -14.303 1.00 86.81 282 PRO A O 1
ATOM 2122 N N . GLY A 1 283 ? 29.393 5.577 -16.234 1.00 85.69 283 GLY A N 1
ATOM 2123 C CA . GLY A 1 283 ? 28.686 4.299 -16.050 1.00 85.69 283 GLY A CA 1
ATOM 2124 C C . GLY A 1 283 ? 27.158 4.365 -16.198 1.00 85.69 283 GLY A C 1
ATOM 2125 O O . GLY A 1 283 ? 26.471 3.392 -15.888 1.00 85.69 283 GLY A O 1
ATOM 2126 N N . SER A 1 284 ? 26.607 5.495 -16.657 1.00 92.00 284 SER A N 1
ATOM 2127 C CA . SER A 1 284 ? 25.166 5.644 -16.877 1.00 92.00 284 SER A CA 1
ATOM 2128 C C . SER A 1 284 ? 24.668 4.938 -18.140 1.00 92.00 284 SER A C 1
ATOM 2130 O O . SER A 1 284 ? 25.413 4.714 -19.092 1.00 92.00 284 SER A O 1
ATOM 2132 N N . LYS A 1 285 ? 23.375 4.603 -18.153 1.00 93.75 285 LYS A N 1
ATOM 2133 C CA . LYS A 1 285 ? 22.677 4.061 -19.327 1.00 93.75 285 LYS A CA 1
ATOM 2134 C C . LYS A 1 285 ? 21.394 4.851 -19.597 1.00 93.75 285 LYS A C 1
ATOM 2136 O O . LYS A 1 285 ? 20.722 5.244 -18.634 1.00 93.75 285 LYS A O 1
ATOM 2141 N N . PRO A 1 286 ? 20.994 5.044 -20.870 1.00 94.00 286 PRO A N 1
ATOM 2142 C CA . PRO A 1 286 ? 19.712 5.654 -21.202 1.00 94.00 286 PRO A CA 1
ATOM 2143 C C . PRO A 1 286 ? 18.562 4.937 -20.495 1.00 94.00 286 PRO A C 1
ATOM 2145 O O . PRO A 1 286 ? 18.470 3.710 -20.526 1.00 94.00 286 PRO A O 1
ATOM 2148 N N . ARG A 1 287 ? 17.670 5.708 -19.867 1.00 93.88 287 ARG A N 1
ATOM 2149 C CA . ARG A 1 287 ? 16.521 5.180 -19.114 1.00 93.88 287 ARG A CA 1
ATOM 2150 C C . ARG A 1 287 ? 15.717 4.165 -19.924 1.00 93.88 287 ARG A C 1
ATOM 2152 O O . ARG A 1 287 ? 15.393 3.090 -19.436 1.00 93.88 287 ARG A O 1
ATOM 2159 N N . ASP A 1 288 ? 15.435 4.517 -21.167 1.00 94.56 288 ASP A N 1
ATOM 2160 C CA . ASP A 1 288 ? 14.586 3.747 -22.063 1.00 94.56 288 ASP A CA 1
ATOM 2161 C C . ASP A 1 288 ? 15.214 2.385 -22.404 1.00 94.56 288 ASP A C 1
ATOM 2163 O O . ASP A 1 288 ? 14.520 1.369 -22.429 1.00 94.56 288 ASP A O 1
ATOM 2167 N N . GLN A 1 289 ? 16.541 2.336 -22.568 1.00 95.75 289 GLN A N 1
ATOM 2168 C CA . GLN A 1 289 ? 17.279 1.085 -22.754 1.00 95.75 289 GLN A CA 1
ATOM 2169 C C . GLN A 1 289 ? 17.215 0.209 -21.498 1.00 95.75 289 GLN A C 1
ATOM 2171 O O . GLN A 1 289 ? 17.010 -0.999 -21.609 1.00 95.75 289 GLN A O 1
ATOM 2176 N N . GLN A 1 290 ? 17.357 0.807 -20.311 1.00 97.06 290 GLN A N 1
ATOM 2177 C CA . GLN A 1 290 ? 17.276 0.075 -19.045 1.00 97.06 290 GLN A CA 1
ATOM 2178 C C . GLN A 1 290 ? 15.886 -0.536 -18.842 1.00 97.06 290 GLN A C 1
ATOM 2180 O O . GLN A 1 290 ? 15.783 -1.731 -18.587 1.00 97.06 290 GLN A O 1
ATOM 2185 N N . TYR A 1 291 ? 14.813 0.232 -19.057 1.00 97.56 291 TYR A N 1
ATOM 2186 C CA . TYR A 1 291 ? 13.447 -0.284 -18.943 1.00 97.56 291 TYR A CA 1
ATOM 2187 C C . TYR A 1 291 ? 13.141 -1.408 -19.928 1.00 97.56 291 TYR A C 1
ATOM 2189 O O . TYR A 1 291 ? 12.564 -2.416 -19.529 1.00 97.56 291 TYR A O 1
ATOM 2197 N N . ARG A 1 292 ? 13.570 -1.293 -21.190 1.00 97.88 292 ARG A N 1
ATOM 2198 C CA . ARG A 1 292 ? 13.413 -2.389 -22.158 1.00 97.88 292 ARG A CA 1
ATOM 2199 C C . ARG A 1 292 ? 14.216 -3.625 -21.767 1.00 97.88 292 ARG A C 1
ATOM 2201 O O . ARG A 1 292 ? 13.724 -4.734 -21.947 1.00 97.88 292 ARG A O 1
ATOM 2208 N N . SER A 1 293 ? 15.424 -3.449 -21.228 1.00 97.56 293 SER A N 1
ATOM 2209 C CA . SER A 1 293 ? 16.226 -4.564 -20.714 1.00 97.56 293 SER A CA 1
ATOM 2210 C C . SER A 1 293 ? 15.505 -5.267 -19.567 1.00 97.56 293 SER A C 1
ATOM 2212 O O . SER A 1 293 ? 15.278 -6.467 -19.646 1.00 97.56 293 SER A O 1
ATOM 2214 N N . HIS A 1 294 ? 15.057 -4.519 -18.554 1.00 98.12 294 HIS A N 1
ATOM 2215 C CA . HIS A 1 294 ? 14.330 -5.080 -17.416 1.00 98.12 294 HIS A CA 1
ATOM 2216 C C . HIS A 1 294 ? 13.027 -5.761 -17.841 1.00 98.12 294 HIS A C 1
ATOM 2218 O O . HIS A 1 294 ? 12.737 -6.850 -17.362 1.00 98.12 294 HIS A O 1
ATOM 2224 N N . ALA A 1 295 ? 12.273 -5.178 -18.780 1.00 98.56 295 ALA A N 1
ATOM 2225 C CA . ALA A 1 295 ? 11.072 -5.805 -19.328 1.00 98.56 295 ALA A CA 1
ATOM 2226 C C . ALA A 1 295 ? 11.391 -7.169 -19.960 1.00 98.56 295 ALA A C 1
ATOM 2228 O O . ALA A 1 295 ? 10.755 -8.166 -19.627 1.00 98.56 295 ALA A O 1
ATOM 2229 N N . LYS A 1 296 ? 12.422 -7.240 -20.814 1.00 98.38 296 LYS A N 1
ATOM 2230 C CA . LYS A 1 296 ? 12.872 -8.497 -21.435 1.00 98.38 296 LYS A CA 1
ATOM 2231 C C . LYS A 1 296 ? 13.336 -9.520 -20.401 1.00 98.38 296 LYS A C 1
ATOM 2233 O O . LYS A 1 296 ? 13.053 -10.704 -20.558 1.00 98.38 296 LYS A O 1
ATOM 2238 N N . ASP A 1 297 ? 14.021 -9.078 -19.351 1.00 98.38 297 ASP A N 1
ATOM 2239 C CA . ASP A 1 297 ? 14.469 -9.962 -18.275 1.00 98.38 297 ASP A CA 1
ATOM 2240 C C . ASP A 1 297 ? 13.296 -10.484 -17.432 1.00 98.38 297 ASP A C 1
ATOM 2242 O O . ASP A 1 297 ? 13.347 -11.623 -16.973 1.00 98.38 297 ASP A O 1
ATOM 2246 N N . ILE A 1 298 ? 12.239 -9.684 -17.240 1.00 98.50 298 ILE A N 1
ATOM 2247 C CA . ILE A 1 298 ? 10.996 -10.114 -16.582 1.00 98.50 298 ILE A CA 1
ATOM 2248 C C . ILE A 1 298 ? 10.287 -11.162 -17.434 1.00 98.50 298 ILE A C 1
ATOM 2250 O O . ILE A 1 298 ? 9.925 -12.213 -16.915 1.00 98.50 298 ILE A O 1
ATOM 2254 N N . VAL A 1 299 ? 10.120 -10.921 -18.740 1.00 98.19 299 VAL A N 1
ATOM 2255 C CA . VAL A 1 299 ? 9.429 -11.861 -19.645 1.00 98.19 299 VAL A CA 1
ATOM 2256 C C . VAL A 1 299 ? 10.113 -13.229 -19.695 1.00 98.19 299 VAL A C 1
ATOM 2258 O O . VAL A 1 299 ? 9.441 -14.239 -19.869 1.00 98.19 299 VAL A O 1
ATOM 2261 N N . LYS A 1 300 ? 11.432 -13.275 -19.479 1.00 97.69 300 LYS A N 1
ATOM 2262 C CA . LYS A 1 300 ? 12.228 -14.509 -19.433 1.00 97.69 300 LYS A CA 1
ATOM 2263 C C . LYS A 1 300 ? 12.206 -15.233 -18.081 1.00 97.69 300 LYS A C 1
ATOM 2265 O O . LYS A 1 300 ? 12.847 -16.276 -17.963 1.00 97.69 300 LYS A O 1
ATOM 2270 N N . LEU A 1 301 ? 11.540 -14.703 -17.052 1.00 97.75 301 LEU A N 1
ATOM 2271 C CA . LEU A 1 301 ? 11.439 -15.390 -15.762 1.00 97.75 301 LEU A CA 1
ATOM 2272 C C . LEU A 1 301 ? 10.646 -16.701 -15.931 1.00 97.75 301 LEU A C 1
ATOM 2274 O O . LEU A 1 301 ? 9.483 -16.650 -16.334 1.00 97.75 301 LEU A O 1
ATOM 2278 N N . PRO A 1 302 ? 11.217 -17.870 -15.583 1.00 95.31 302 PRO A N 1
ATOM 2279 C CA . PRO A 1 302 ? 10.541 -19.156 -15.772 1.00 95.31 302 PRO A CA 1
ATOM 2280 C C . PRO A 1 302 ? 9.290 -19.297 -14.894 1.00 95.31 302 PRO A C 1
ATOM 2282 O O . PRO A 1 302 ? 8.345 -19.985 -15.258 1.00 95.31 302 PRO A O 1
ATOM 2285 N N . ASN A 1 303 ? 9.264 -18.608 -13.753 1.00 95.00 303 ASN A N 1
ATOM 2286 C CA . ASN A 1 303 ? 8.164 -18.588 -12.793 1.00 95.00 303 ASN A CA 1
ATOM 2287 C C . ASN A 1 303 ? 7.307 -17.312 -12.883 1.00 95.00 303 ASN A C 1
ATOM 2289 O O . ASN A 1 303 ? 6.627 -16.968 -11.918 1.00 95.00 303 ASN A O 1
ATOM 2293 N N . ARG A 1 304 ? 7.346 -16.585 -14.013 1.00 96.62 304 ARG A N 1
ATOM 2294 C CA . ARG A 1 304 ? 6.609 -15.319 -14.175 1.00 96.62 304 ARG A CA 1
ATOM 2295 C C . ARG A 1 304 ? 5.098 -15.481 -14.006 1.00 96.62 304 ARG A C 1
ATOM 2297 O O . ARG A 1 304 ? 4.472 -14.626 -13.380 1.00 96.62 304 ARG A O 1
ATOM 2304 N N . PHE A 1 305 ? 4.543 -16.528 -14.625 1.00 96.50 305 PHE A N 1
ATOM 2305 C CA . PHE A 1 305 ? 3.109 -16.839 -14.695 1.00 96.50 305 PHE A CA 1
ATOM 2306 C C . PHE A 1 305 ? 2.230 -15.577 -14.855 1.00 96.50 305 PHE A C 1
ATOM 2308 O O . PHE A 1 305 ? 1.541 -15.185 -13.904 1.00 96.50 305 PHE A O 1
ATOM 2315 N N . PRO A 1 306 ? 2.310 -14.883 -16.012 1.00 96.69 306 PRO A N 1
ATOM 2316 C CA . PRO A 1 306 ? 1.570 -13.644 -16.224 1.00 96.69 306 PRO A CA 1
ATOM 2317 C C . PRO A 1 306 ? 0.060 -13.894 -16.162 1.00 96.69 306 PRO A C 1
ATOM 2319 O O . PRO A 1 306 ? -0.434 -14.922 -16.629 1.00 96.69 306 PRO A O 1
ATOM 2322 N N . LEU A 1 307 ? -0.680 -12.945 -15.595 1.00 97.12 307 LEU A N 1
ATOM 2323 C CA . LEU A 1 307 ? -2.137 -13.017 -15.525 1.00 97.12 307 LEU A CA 1
ATOM 2324 C C . LEU A 1 307 ? -2.737 -12.378 -16.777 1.00 97.12 307 LEU A C 1
ATOM 2326 O O . LEU A 1 307 ? -2.520 -11.197 -17.031 1.00 97.12 307 LEU A O 1
ATOM 2330 N N . ALA A 1 308 ? -3.559 -13.127 -17.515 1.00 96.31 308 ALA A N 1
ATOM 2331 C CA . ALA A 1 308 ? -4.153 -12.670 -18.779 1.00 96.31 308 ALA A CA 1
ATOM 2332 C C . ALA A 1 308 ? -5.044 -11.414 -18.659 1.00 96.31 308 ALA A C 1
ATOM 2334 O O . ALA A 1 308 ? -5.337 -10.767 -19.656 1.00 96.31 308 ALA A O 1
ATOM 2335 N N . HIS A 1 309 ? -5.510 -11.071 -17.456 1.00 96.38 309 HIS A N 1
ATOM 2336 C CA . HIS A 1 309 ? -6.308 -9.868 -17.193 1.00 96.38 309 HIS A CA 1
ATOM 2337 C C . HIS A 1 309 ? -5.496 -8.733 -16.549 1.00 96.38 309 HIS A C 1
ATOM 2339 O O . HIS A 1 309 ? -6.036 -7.652 -16.324 1.00 96.38 309 HIS A O 1
ATOM 2345 N N . CYS A 1 310 ? -4.220 -8.957 -16.219 1.00 98.38 310 CYS A N 1
ATOM 2346 C CA . CYS A 1 310 ? -3.409 -7.973 -15.517 1.00 98.38 310 CYS A CA 1
ATOM 2347 C C . CYS A 1 310 ? -2.859 -6.930 -16.491 1.00 98.38 310 CYS A C 1
ATOM 2349 O O . CYS A 1 310 ? -1.988 -7.204 -17.320 1.00 98.38 310 CYS A O 1
ATOM 2351 N N . TRP A 1 311 ? -3.321 -5.690 -16.330 1.00 98.69 311 TRP A N 1
ATOM 2352 C CA . TRP A 1 311 ? -2.819 -4.551 -17.091 1.00 98.69 311 TRP A CA 1
ATOM 2353 C C . TRP A 1 311 ? -1.300 -4.379 -16.944 1.00 98.69 311 TRP A C 1
ATOM 2355 O O . TRP A 1 311 ? -0.605 -4.170 -17.936 1.00 98.69 311 TRP A O 1
ATOM 2365 N N . GLY A 1 312 ? -0.762 -4.512 -15.727 1.00 98.44 312 GLY A N 1
ATOM 2366 C CA . GLY A 1 312 ? 0.675 -4.407 -15.472 1.00 98.44 312 GLY A CA 1
ATOM 2367 C C . GLY A 1 312 ? 1.506 -5.415 -16.273 1.00 98.44 312 GLY A C 1
ATOM 2368 O O . GLY A 1 312 ? 2.537 -5.035 -16.829 1.00 98.44 312 GLY A O 1
ATOM 2369 N N . ASP A 1 313 ? 1.042 -6.664 -16.392 1.00 98.62 313 ASP A N 1
ATOM 2370 C CA . ASP A 1 313 ? 1.695 -7.688 -17.214 1.00 98.62 313 ASP A CA 1
ATOM 2371 C C . ASP A 1 313 ? 1.682 -7.319 -18.696 1.00 98.62 313 ASP A C 1
ATOM 2373 O O . ASP A 1 313 ? 2.743 -7.295 -19.323 1.00 98.62 313 ASP A O 1
ATOM 2377 N N . HIS A 1 314 ? 0.518 -6.936 -19.228 1.00 98.56 314 HIS A N 1
ATOM 2378 C CA . HIS A 1 314 ? 0.382 -6.525 -20.626 1.00 98.56 314 HIS A CA 1
ATOM 2379 C C . HIS A 1 314 ? 1.289 -5.346 -20.984 1.00 98.56 314 HIS A C 1
ATOM 2381 O O . HIS A 1 314 ? 1.912 -5.331 -22.048 1.00 98.56 314 HIS A O 1
ATOM 2387 N N . MET A 1 315 ? 1.400 -4.357 -20.095 1.00 98.62 315 MET A N 1
ATOM 2388 C CA . MET A 1 315 ? 2.273 -3.209 -20.326 1.00 98.62 315 MET A CA 1
ATOM 2389 C C . MET A 1 315 ? 3.751 -3.606 -20.328 1.00 98.62 315 MET A C 1
ATOM 2391 O O . MET A 1 315 ? 4.512 -3.113 -21.162 1.00 98.62 315 MET A O 1
ATOM 2395 N N . ILE A 1 316 ? 4.168 -4.514 -19.442 1.00 98.62 316 ILE A N 1
ATOM 2396 C CA . ILE A 1 316 ? 5.543 -5.030 -19.420 1.00 98.62 316 ILE A CA 1
ATOM 2397 C C . ILE A 1 316 ? 5.842 -5.828 -20.698 1.00 98.62 316 ILE A C 1
ATOM 2399 O O . ILE A 1 316 ? 6.899 -5.627 -21.301 1.00 98.62 316 ILE A O 1
ATOM 2403 N N . ASP A 1 317 ? 4.904 -6.658 -21.161 1.00 98.56 317 ASP A N 1
ATOM 2404 C CA . ASP A 1 317 ? 5.028 -7.401 -22.421 1.00 98.56 317 ASP A CA 1
ATOM 2405 C C . ASP A 1 317 ? 5.155 -6.475 -23.630 1.00 98.56 317 ASP A C 1
ATOM 2407 O O . ASP A 1 317 ? 6.022 -6.680 -24.485 1.00 98.56 317 ASP A O 1
ATOM 2411 N N . ALA A 1 318 ? 4.351 -5.411 -23.678 1.00 98.31 318 ALA A N 1
ATOM 2412 C CA . ALA A 1 318 ? 4.440 -4.405 -24.727 1.00 98.31 318 ALA A CA 1
ATOM 2413 C C . ALA A 1 318 ? 5.822 -3.729 -24.741 1.00 98.31 318 ALA A C 1
ATOM 2415 O O . ALA A 1 318 ? 6.433 -3.605 -25.802 1.00 98.31 318 ALA A O 1
ATOM 2416 N N . VAL A 1 319 ? 6.362 -3.341 -23.580 1.00 98.38 319 VAL A N 1
ATOM 2417 C CA . VAL A 1 319 ? 7.697 -2.720 -23.495 1.00 98.38 319 VAL A CA 1
ATOM 2418 C C . VAL A 1 319 ? 8.812 -3.683 -23.923 1.00 98.38 319 VAL A C 1
ATOM 2420 O O . VAL A 1 319 ? 9.787 -3.251 -24.551 1.00 98.38 319 VAL A O 1
ATOM 2423 N N . ALA A 1 320 ? 8.681 -4.973 -23.599 1.00 98.19 320 ALA A N 1
ATOM 2424 C CA . ALA A 1 320 ? 9.669 -5.997 -23.928 1.00 98.19 320 ALA A CA 1
ATOM 2425 C C . ALA A 1 320 ? 9.696 -6.350 -25.423 1.00 98.19 320 ALA A C 1
ATOM 2427 O O . ALA A 1 320 ? 10.783 -6.486 -25.997 1.00 98.19 320 ALA A O 1
ATOM 2428 N N . ASN A 1 321 ? 8.513 -6.485 -26.033 1.00 97.38 321 ASN A N 1
ATOM 2429 C CA . ASN A 1 321 ? 8.340 -7.124 -27.338 1.00 97.38 321 ASN A CA 1
ATOM 2430 C C . ASN A 1 321 ? 8.030 -6.145 -28.475 1.00 97.38 321 ASN A C 1
ATOM 2432 O O . ASN A 1 321 ? 8.267 -6.481 -29.632 1.00 97.38 321 ASN A O 1
ATOM 2436 N N . ASN A 1 322 ? 7.538 -4.937 -28.176 1.00 96.00 322 ASN A N 1
ATOM 2437 C CA . ASN A 1 322 ? 7.213 -3.940 -29.191 1.00 96.00 322 ASN A CA 1
ATOM 2438 C C . ASN A 1 322 ? 8.217 -2.761 -29.172 1.00 96.00 322 ASN A C 1
ATOM 2440 O O . ASN A 1 322 ? 8.189 -1.926 -28.257 1.00 96.00 322 ASN A O 1
ATOM 2444 N N . PRO A 1 323 ? 9.083 -2.628 -30.197 1.00 91.50 323 PRO A N 1
ATOM 2445 C CA . PRO A 1 323 ? 10.028 -1.516 -30.306 1.00 91.50 323 PRO A CA 1
ATOM 2446 C C . PRO A 1 323 ? 9.371 -0.129 -30.359 1.00 91.50 323 PRO A C 1
ATOM 2448 O O . PRO A 1 323 ? 9.990 0.839 -29.920 1.00 91.50 323 PRO A O 1
ATOM 2451 N N . THR A 1 324 ? 8.133 -0.018 -30.855 1.00 94.19 324 THR A N 1
ATOM 2452 C CA . THR A 1 324 ? 7.409 1.262 -30.960 1.00 94.19 324 THR A CA 1
ATOM 2453 C C . THR A 1 324 ? 6.624 1.609 -29.696 1.00 94.19 324 THR A C 1
ATOM 2455 O O . THR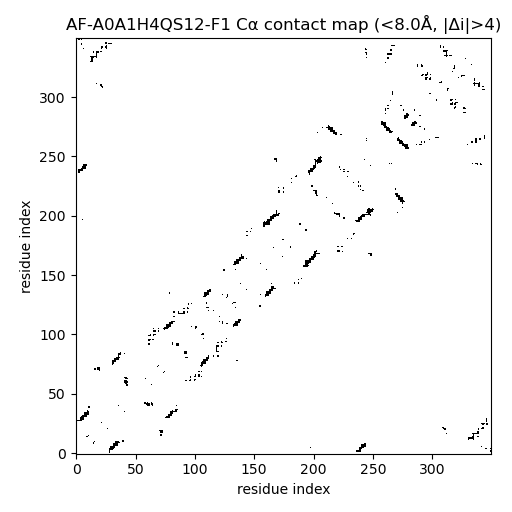 A 1 324 ? 6.264 2.770 -29.500 1.00 94.19 324 THR A O 1
ATOM 2458 N N . ALA A 1 325 ? 6.400 0.643 -28.796 1.00 94.75 325 ALA A N 1
ATOM 2459 C CA . ALA A 1 325 ? 5.763 0.907 -27.511 1.00 94.75 325 ALA A CA 1
ATOM 2460 C C . ALA A 1 325 ? 6.650 1.815 -26.652 1.00 94.75 325 ALA A C 1
ATOM 2462 O O . ALA A 1 325 ? 7.868 1.628 -26.580 1.00 94.75 325 ALA A O 1
ATOM 2463 N N . SER A 1 326 ? 6.040 2.788 -25.973 1.00 95.75 326 SER A N 1
ATOM 2464 C CA . SER A 1 326 ? 6.759 3.655 -25.040 1.00 95.75 326 SER A CA 1
ATOM 2465 C C . SER A 1 326 ? 7.340 2.829 -23.884 1.00 95.75 326 SER A C 1
ATOM 2467 O O . SER A 1 326 ? 6.591 2.086 -23.252 1.00 95.75 326 SER A O 1
ATOM 2469 N N . PRO A 1 327 ? 8.633 2.983 -23.538 1.00 94.38 327 PRO A N 1
ATOM 2470 C CA . PRO A 1 327 ? 9.250 2.292 -22.403 1.00 94.38 327 PRO A CA 1
ATOM 2471 C C . PRO A 1 327 ? 8.751 2.803 -21.042 1.00 94.38 327 PRO A C 1
ATOM 2473 O O . PRO A 1 327 ? 9.093 2.232 -20.008 1.00 94.38 327 PRO A O 1
ATOM 2476 N N . GLY A 1 328 ? 7.949 3.873 -21.030 1.00 94.44 328 GLY A N 1
ATOM 2477 C CA . GLY A 1 328 ? 7.332 4.425 -19.833 1.00 94.44 328 GLY A CA 1
ATOM 2478 C C . GLY A 1 328 ? 8.237 5.355 -19.021 1.00 94.44 328 GLY A C 1
ATOM 2479 O O . GLY A 1 328 ? 9.398 5.620 -19.330 1.00 94.44 328 GLY A O 1
ATOM 2480 N N . SER A 1 329 ? 7.656 5.892 -17.954 1.00 93.25 329 SER A N 1
ATOM 2481 C CA . SER A 1 329 ? 8.326 6.731 -16.958 1.00 93.25 329 SER A CA 1
ATOM 2482 C C . SER A 1 329 ? 8.499 5.966 -15.638 1.00 93.25 329 SER A C 1
ATOM 2484 O O . SER A 1 329 ? 7.845 4.938 -15.454 1.00 93.25 329 SER A O 1
ATOM 2486 N N . PRO A 1 330 ? 9.272 6.479 -14.662 1.00 92.06 330 PRO A N 1
ATOM 2487 C CA . PRO A 1 330 ? 9.295 5.898 -13.317 1.00 92.06 330 PRO A CA 1
ATOM 2488 C C . PRO A 1 330 ? 7.899 5.729 -12.704 1.00 92.06 330 PRO A C 1
ATOM 2490 O O . PRO A 1 330 ? 7.607 4.696 -12.112 1.00 92.06 330 PRO A O 1
ATOM 2493 N N . GLY A 1 331 ? 7.003 6.702 -12.914 1.00 93.81 331 GLY A N 1
ATOM 2494 C CA . GLY A 1 331 ? 5.612 6.603 -12.469 1.00 93.81 331 GLY A CA 1
ATOM 2495 C C . GLY A 1 331 ? 4.827 5.497 -13.181 1.00 93.81 331 GLY A C 1
ATOM 2496 O O . GLY A 1 331 ? 4.030 4.819 -12.540 1.00 93.81 331 GLY A O 1
ATOM 2497 N N . SER A 1 332 ? 5.086 5.274 -14.475 1.00 96.88 332 SER A N 1
ATOM 2498 C CA . SER A 1 332 ? 4.482 4.176 -15.245 1.00 96.88 332 SER A CA 1
ATOM 2499 C C . SER A 1 332 ? 4.891 2.818 -14.677 1.00 96.88 332 SER A C 1
ATOM 2501 O O . SER A 1 332 ? 4.036 1.975 -14.444 1.00 96.88 332 SER A O 1
ATOM 2503 N N . TRP A 1 333 ? 6.178 2.640 -14.369 1.00 97.62 333 TRP A N 1
ATOM 2504 C CA . TRP A 1 333 ? 6.698 1.392 -13.808 1.00 97.62 333 TRP A CA 1
ATOM 2505 C C . TRP A 1 333 ? 6.224 1.122 -12.382 1.00 97.62 333 TRP A C 1
ATOM 2507 O O . TRP A 1 333 ? 5.944 -0.029 -12.057 1.00 97.62 333 TRP A O 1
ATOM 2517 N N . VAL A 1 334 ? 6.045 2.157 -11.551 1.00 97.19 334 VAL A N 1
ATOM 2518 C CA . VAL A 1 334 ? 5.311 2.014 -10.279 1.00 97.19 334 VAL A CA 1
ATOM 2519 C C . VAL A 1 334 ? 3.890 1.518 -10.548 1.00 97.19 334 VAL A C 1
ATOM 2521 O O . VAL A 1 334 ? 3.448 0.581 -9.893 1.00 97.19 334 VAL A O 1
ATOM 2524 N N . GLY A 1 335 ? 3.210 2.091 -11.546 1.00 98.38 335 GLY A N 1
ATOM 2525 C CA . GLY A 1 335 ? 1.883 1.652 -11.972 1.00 98.38 335 GLY A CA 1
ATOM 2526 C C . GLY A 1 335 ? 1.830 0.167 -12.330 1.00 98.38 335 GLY A C 1
ATOM 2527 O O . GLY A 1 335 ? 1.028 -0.573 -11.765 1.00 98.38 335 GLY A O 1
ATOM 2528 N N . PHE A 1 336 ? 2.718 -0.286 -13.220 1.00 98.69 336 PHE A N 1
ATOM 2529 C CA . PHE A 1 336 ? 2.766 -1.686 -13.658 1.00 98.69 336 PHE A CA 1
ATOM 2530 C C . PHE A 1 336 ? 3.040 -2.631 -12.483 1.00 98.69 336 PHE A C 1
ATOM 2532 O O . PHE A 1 336 ? 2.352 -3.636 -12.322 1.00 98.69 336 PHE A O 1
ATOM 2539 N N . SER A 1 337 ? 4.002 -2.266 -11.628 1.00 98.50 337 SER A N 1
ATOM 2540 C CA . SER A 1 337 ? 4.425 -3.074 -10.479 1.00 98.50 337 SER A CA 1
ATOM 2541 C C . SER A 1 337 ? 3.304 -3.223 -9.446 1.00 98.50 337 SER A C 1
ATOM 2543 O O . SER A 1 337 ? 3.034 -4.330 -8.988 1.00 98.50 337 SER A O 1
ATOM 2545 N N . VAL A 1 338 ? 2.636 -2.120 -9.088 1.00 98.69 338 VAL A N 1
ATOM 2546 C CA . VAL A 1 338 ? 1.541 -2.115 -8.104 1.00 98.69 338 VAL A CA 1
ATOM 2547 C C . VAL A 1 338 ? 0.308 -2.836 -8.647 1.00 98.69 338 VAL A C 1
ATOM 2549 O O . VAL A 1 338 ? -0.289 -3.616 -7.915 1.00 98.69 338 VAL A O 1
ATOM 2552 N N . ASN A 1 339 ? -0.047 -2.649 -9.923 1.00 98.81 339 ASN A N 1
ATOM 2553 C CA . ASN A 1 339 ? -1.184 -3.354 -10.520 1.00 98.81 339 ASN A CA 1
ATOM 2554 C C . ASN A 1 339 ? -0.933 -4.867 -10.536 1.00 98.81 339 ASN A C 1
ATOM 2556 O O . ASN A 1 339 ? -1.726 -5.616 -9.975 1.00 98.81 339 ASN A O 1
ATOM 2560 N N . ARG A 1 340 ? 0.219 -5.305 -11.071 1.00 98.62 340 ARG A N 1
ATOM 2561 C CA . ARG A 1 340 ? 0.623 -6.721 -11.071 1.00 98.62 340 ARG A CA 1
ATOM 2562 C C . ARG A 1 340 ? 0.604 -7.325 -9.678 1.00 98.62 340 ARG A C 1
ATOM 2564 O O . ARG A 1 340 ? 0.141 -8.449 -9.504 1.00 98.62 340 ARG A O 1
ATOM 2571 N N . HIS A 1 341 ? 1.120 -6.583 -8.706 1.00 98.75 341 HIS A N 1
ATOM 2572 C CA . HIS A 1 341 ? 1.124 -7.013 -7.323 1.00 98.75 341 HIS A CA 1
ATOM 2573 C C . HIS A 1 341 ? -0.293 -7.240 -6.795 1.00 98.75 341 HIS A C 1
ATOM 2575 O O . HIS A 1 341 ? -0.574 -8.322 -6.301 1.00 98.75 341 HIS A O 1
ATOM 2581 N N . ILE A 1 342 ? -1.186 -6.255 -6.927 1.00 98.75 342 ILE A N 1
ATOM 2582 C CA . ILE A 1 342 ? -2.536 -6.346 -6.364 1.00 98.75 342 ILE A CA 1
ATOM 2583 C C . ILE A 1 342 ? -3.348 -7.461 -7.034 1.00 98.75 342 ILE A C 1
ATOM 2585 O O . ILE A 1 342 ? -3.982 -8.239 -6.327 1.00 98.75 342 ILE A O 1
ATOM 2589 N N . GLU A 1 343 ? -3.286 -7.587 -8.365 1.00 98.69 343 GLU A N 1
ATOM 2590 C CA . GLU A 1 343 ? -3.963 -8.665 -9.107 1.00 98.69 343 GLU A CA 1
ATOM 2591 C C . GLU A 1 343 ? -3.484 -10.047 -8.635 1.00 98.69 343 GLU A C 1
ATOM 2593 O O . GLU A 1 343 ? -4.292 -10.927 -8.333 1.00 98.69 343 GLU A O 1
ATOM 2598 N N . LEU A 1 344 ? -2.161 -10.230 -8.506 1.00 98.56 344 LEU A N 1
ATOM 2599 C CA . LEU A 1 344 ? -1.597 -11.490 -8.025 1.00 98.56 344 LEU A CA 1
ATOM 2600 C C . LEU A 1 344 ? -2.007 -11.770 -6.588 1.00 98.56 344 LEU A C 1
ATOM 2602 O O . LEU A 1 344 ? -2.521 -12.846 -6.305 1.00 98.56 344 LEU A O 1
ATOM 2606 N N . THR A 1 345 ? -1.800 -10.806 -5.694 1.00 98.31 345 THR A N 1
ATOM 2607 C CA . THR A 1 345 ? -2.132 -10.941 -4.279 1.00 98.31 345 THR A CA 1
ATOM 2608 C C . THR A 1 345 ? -3.595 -11.306 -4.118 1.00 98.31 345 THR A C 1
ATOM 2610 O O . THR A 1 345 ? -3.897 -12.279 -3.433 1.00 98.31 345 THR A O 1
ATOM 2613 N N . ARG A 1 346 ? -4.516 -10.614 -4.804 1.00 97.00 346 ARG A N 1
ATOM 2614 C CA . ARG A 1 346 ? -5.931 -10.963 -4.703 1.00 97.00 346 ARG A CA 1
ATOM 2615 C C . ARG A 1 346 ? -6.215 -12.361 -5.241 1.00 97.00 346 ARG A C 1
ATOM 2617 O O . ARG A 1 346 ? -7.004 -13.057 -4.623 1.00 97.00 346 ARG A O 1
ATOM 2624 N N . SER A 1 347 ? -5.545 -12.831 -6.289 1.00 96.12 347 SER A N 1
ATOM 2625 C CA . SER A 1 347 ? -5.711 -14.223 -6.743 1.00 96.12 347 SER A CA 1
ATOM 2626 C C . SER A 1 347 ? -5.229 -15.289 -5.739 1.00 96.12 347 SER A C 1
ATOM 2628 O O . SER A 1 347 ? -5.568 -16.458 -5.894 1.00 96.12 347 SER A O 1
ATOM 2630 N N . GLN A 1 348 ? -4.450 -14.909 -4.716 1.00 96.12 348 GLN A N 1
ATOM 2631 C CA . GLN A 1 348 ? -3.846 -15.828 -3.742 1.00 96.12 348 GLN A CA 1
ATOM 2632 C C . GLN A 1 348 ? -4.581 -15.897 -2.396 1.00 96.12 348 GLN A C 1
ATOM 2634 O O . GLN A 1 348 ? -4.321 -16.822 -1.626 1.00 96.12 348 GLN A O 1
ATOM 2639 N N . LEU A 1 349 ? -5.453 -14.935 -2.079 1.00 96.38 349 LEU A N 1
ATOM 2640 C CA . LEU A 1 349 ? -6.224 -14.956 -0.829 1.00 96.38 349 LEU A CA 1
ATOM 2641 C C . LEU A 1 349 ? -7.589 -15.637 -1.059 1.00 96.38 349 LEU A C 1
ATOM 2643 O O . LEU A 1 349 ? -8.144 -15.505 -2.154 1.00 96.38 349 LEU A O 1
ATOM 2647 N N . PRO A 1 350 ? -8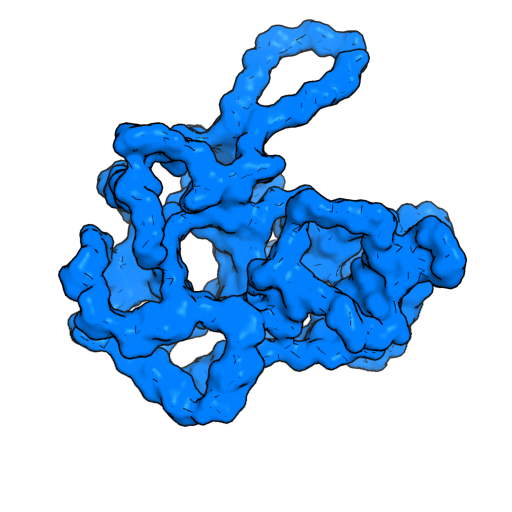.146 -16.329 -0.053 1.00 92.31 350 PRO A N 1
ATOM 2648 C CA . PRO A 1 350 ? -9.414 -17.045 -0.169 1.00 92.31 350 PRO A CA 1
ATOM 2649 C C . PRO A 1 350 ? -10.646 -16.130 -0.263 1.00 92.31 350 PRO A C 1
ATOM 2651 O O . PRO A 1 350 ? -10.541 -14.891 -0.054 1.00 92.31 350 PRO A O 1
#

Sequence (350 aa):
MGVRYLPILKWKQGERTAISQLSSAGRNGVTPHIVLMQAQFGGPRKQKKTTVSTTKIPLSASDYFAKQVEDVWGKTPFYLDAGNLAETASSHDLDTIRKSTNGLGLHLIPSTRLHRTPSYNQAIIRSFKADGRGIALRVSLDQMTSAATWVSSWPIPLGETDLIVDLGGSVASVLALGAPVHAAFVALHKGGAWRSVTVSGGSIPATLSGYPVGRTMLARSELALWSALQKASLSYQLDFGDYATIGPDAATEGIAGPVPINVKYTLTSEFAVYHGVRTKGPGSKPRDQQYRSHAKDIVKLPNRFPLAHCWGDHMIDAVANNPTASPGSPGSWVGFSVNRHIELTRSQLP

Solvent-accessible surface area (backbone atoms only — not comparable to full-atom values): 19106 Å² total; per-residue (Å²): 132,69,51,41,37,31,45,44,37,68,66,43,73,18,54,46,52,11,58,48,53,47,38,77,70,36,48,56,55,48,36,46,30,36,42,43,40,46,95,70,60,51,42,81,76,83,70,82,86,68,98,70,94,70,98,66,80,78,56,50,37,35,46,39,48,30,51,50,42,45,76,37,75,36,55,61,59,31,37,37,31,51,87,55,45,72,68,48,93,87,42,37,57,62,58,51,32,49,53,33,24,52,76,73,61,35,38,74,26,51,32,48,53,82,94,59,56,70,34,52,52,51,43,51,54,52,49,35,75,74,66,69,67,33,37,35,43,43,34,41,60,69,54,55,78,46,37,89,80,46,59,88,72,49,94,62,60,45,67,42,26,35,39,31,43,40,37,34,67,48,24,53,65,52,47,70,60,45,67,65,51,51,54,51,63,67,57,66,42,87,91,54,57,55,55,39,41,30,47,25,17,16,62,43,60,52,60,70,79,92,57,66,74,42,80,45,81,37,61,40,30,37,61,52,37,51,52,51,48,61,72,69,62,60,101,58,76,72,24,44,29,28,26,73,74,44,20,62,76,34,79,89,66,89,77,76,76,80,58,56,53,67,50,56,41,60,40,96,63,31,32,48,34,35,37,49,46,25,60,65,69,90,86,39,45,58,61,58,61,51,43,30,49,51,26,42,56,51,73,65,40,91,73,47,78,76,53,96,71,34,53,21,45,53,53,38,50,39,30,42,74,35,89,86,44,74,56,68,51,76,49,48,51,45,12,27,25,34,23,34,28,44,40,51,53,45,74,72,53,96

Secondary structure (DSSP, 8-state):
-PPPEEEEE---HHHHHHHHT--HHHHTTB--EEEEEGGG--S-------S-----PPPPHHHHHHHHHHHHT-SS-EEEEEEES-B-SS-BTHHHHHHHHHHTT--EEEEEETT--HHHHHHHHHHHHHH-S-EEEEE-HHHHHTGGGTGGG-SS-GGGEEEEEE-GGGHHHHHHH-HHHHHHHHGGGTTS--SEEEEEE--S-S--TTSPSEEEEEE-HHHHHHHHHHHT--SSPEEEEE-TTS-TT---SS-PSPPP-EEEEE-SSEEEEEE---SSSTT---HHHHHHHHHHHHHT-TT----TT-HHHHHHHHHHH-TTS----HHHHHHHHHHHHHHHHHHH--

Nearest PDB structures (foldseek):
  4gug-assembly1_B  TM=5.062E-01  e=1.086E-03  Salmonella enterica subsp. enterica serovar Typhimurium str. LT2
  7uek-assembly1_A  TM=5.453E-01  e=8.946E-03  synthetic construct
  9b37-assembly1_A  TM=2.591E-01  e=2.298E+00  Rattus norvegicus
  3qlu-assembly2_D  TM=1.780E-01  e=3.582E+00  Rattus norvegicus

Radius of gyration: 20.95 Å; Cα contacts (8 Å, |Δi|>4): 638; chains: 1; bounding box: 52×53×60 Å

pLDDT: mean 92.37, std 10.44, range [42.41, 98.88]